Protein AF-A0A1E3VU03-F1 (afdb_monomer_lite)

Structure (mmCIF, N/CA/C/O backbone):
data_AF-A0A1E3VU03-F1
#
_entry.id   AF-A0A1E3VU03-F1
#
loop_
_atom_site.group_PDB
_atom_site.id
_atom_site.type_symbol
_atom_site.label_atom_id
_atom_site.label_alt_id
_atom_site.label_comp_id
_atom_site.label_asym_id
_atom_site.label_entity_id
_atom_site.label_seq_id
_atom_site.pdbx_PDB_ins_code
_atom_site.Cartn_x
_atom_site.Cartn_y
_atom_site.Cartn_z
_atom_site.occupancy
_atom_site.B_iso_or_equiv
_atom_site.auth_seq_id
_atom_site.auth_comp_id
_atom_site.auth_asym_id
_atom_site.auth_atom_id
_atom_site.pdbx_PDB_model_num
ATOM 1 N N . MET A 1 1 ? -10.511 13.274 21.380 1.00 45.38 1 MET A N 1
ATOM 2 C CA . MET A 1 1 ? -10.546 12.119 20.462 1.00 45.38 1 MET A CA 1
ATOM 3 C C . MET A 1 1 ? -11.847 11.368 20.714 1.00 45.38 1 MET A C 1
ATOM 5 O O . MET A 1 1 ? -12.136 11.136 21.886 1.00 45.38 1 MET A O 1
ATOM 9 N N . PRO A 1 2 ? -12.671 11.064 19.697 1.00 55.50 2 PRO A N 1
ATOM 10 C CA . PRO A 1 2 ? -13.785 10.132 19.874 1.00 55.50 2 PRO A CA 1
ATOM 11 C C . PRO A 1 2 ? -13.222 8.778 20.334 1.00 55.50 2 PRO A C 1
ATOM 13 O O . PRO A 1 2 ? -12.265 8.292 19.740 1.00 55.50 2 PRO A O 1
ATOM 16 N N . GLN A 1 3 ? -13.755 8.211 21.420 1.00 69.25 3 GLN A N 1
ATOM 17 C CA . GLN A 1 3 ? -13.267 6.933 21.955 1.00 69.25 3 GLN A CA 1
ATOM 18 C C . GLN A 1 3 ? -13.526 5.824 20.932 1.00 69.25 3 GLN A C 1
ATOM 20 O O . GLN A 1 3 ? -14.671 5.617 20.522 1.00 69.25 3 GLN A O 1
ATOM 25 N N . THR A 1 4 ? -12.481 5.113 20.508 1.00 84.81 4 THR A N 1
ATOM 26 C CA . THR A 1 4 ? -12.649 3.981 19.585 1.00 84.81 4 THR A CA 1
ATOM 27 C C . THR A 1 4 ? -13.286 2.789 20.307 1.00 84.81 4 THR A C 1
ATOM 29 O O . THR A 1 4 ? -13.093 2.607 21.508 1.00 84.81 4 THR A O 1
ATOM 32 N N . TYR A 1 5 ? -14.030 1.924 19.606 1.00 88.44 5 TYR A N 1
ATOM 33 C CA . TYR A 1 5 ? -14.644 0.744 20.244 1.00 88.44 5 TYR A CA 1
ATOM 34 C C . TYR A 1 5 ? -13.603 -0.196 20.873 1.00 88.44 5 TYR A C 1
ATOM 36 O O . TYR A 1 5 ? -13.869 -0.835 21.891 1.00 88.44 5 TYR A O 1
ATOM 44 N N . TYR A 1 6 ? -12.392 -0.222 20.315 1.00 89.50 6 TYR A N 1
ATOM 45 C CA . TYR A 1 6 ? -11.249 -0.941 20.873 1.00 89.50 6 TYR A CA 1
ATOM 46 C C . TYR A 1 6 ? -10.784 -0.338 22.212 1.00 89.50 6 TYR A C 1
ATOM 48 O O . TYR A 1 6 ? -10.562 -1.079 23.168 1.00 89.50 6 TYR A O 1
ATOM 56 N N . GLU A 1 7 ? -10.735 0.993 22.336 1.00 88.31 7 GLU A N 1
ATOM 57 C CA . GLU A 1 7 ? -10.444 1.687 23.603 1.00 88.31 7 GLU A CA 1
ATOM 58 C C . GLU A 1 7 ? -11.543 1.468 24.654 1.00 88.31 7 GLU A C 1
ATOM 60 O O . GLU A 1 7 ? -11.239 1.252 25.831 1.00 88.31 7 GLU A O 1
ATOM 65 N N . VAL A 1 8 ? -12.814 1.446 24.231 1.00 88.38 8 VAL A N 1
ATOM 66 C CA . VAL A 1 8 ? -13.979 1.183 25.101 1.00 88.38 8 VAL A CA 1
ATOM 67 C C . VAL A 1 8 ? -13.984 -0.247 25.652 1.00 88.38 8 VAL A C 1
ATOM 69 O O . VAL A 1 8 ? -14.480 -0.475 26.755 1.00 88.38 8 VAL A O 1
ATOM 72 N N . LEU A 1 9 ? -13.368 -1.206 24.961 1.00 88.19 9 LEU A N 1
ATOM 73 C CA . LEU A 1 9 ? -13.125 -2.560 25.481 1.00 88.19 9 LEU A CA 1
ATOM 74 C C . LEU A 1 9 ? -11.761 -2.714 26.167 1.00 88.19 9 LEU A C 1
ATOM 76 O O . LEU A 1 9 ? -11.595 -3.622 26.974 1.00 88.19 9 LEU A O 1
ATOM 80 N N . GLY A 1 10 ? -10.806 -1.820 25.898 1.00 87.44 10 GLY A N 1
ATOM 81 C CA . GLY A 1 10 ? -9.451 -1.880 26.452 1.00 87.44 10 GLY A CA 1
ATOM 82 C C . GLY A 1 10 ? -8.557 -2.890 25.742 1.00 87.44 10 GLY A C 1
ATOM 83 O O . GLY A 1 10 ? -7.631 -3.420 26.347 1.00 87.44 10 GLY A O 1
ATOM 84 N N . VAL A 1 11 ? -8.851 -3.177 24.475 1.00 89.19 11 VAL A N 1
ATOM 85 C CA . VAL A 1 11 ? -8.140 -4.167 23.662 1.00 89.19 11 VAL A CA 1
ATOM 86 C C . VAL A 1 11 ? -7.419 -3.491 22.500 1.00 89.19 11 VAL A C 1
ATOM 88 O O . VAL A 1 11 ? -7.802 -2.412 22.048 1.00 89.19 11 VAL A O 1
ATOM 91 N N . ALA A 1 12 ? -6.375 -4.132 21.979 1.00 86.38 12 ALA A N 1
ATOM 92 C CA . ALA A 1 12 ? -5.693 -3.650 20.782 1.00 86.38 12 ALA A CA 1
ATOM 93 C C . ALA A 1 12 ? -6.568 -3.828 19.523 1.00 86.38 12 ALA A C 1
ATOM 95 O O . ALA A 1 12 ? -7.362 -4.765 19.434 1.00 86.38 12 ALA A O 1
ATOM 96 N N . LYS A 1 13 ? -6.357 -2.994 18.489 1.00 82.62 13 LYS A N 1
ATOM 97 C CA . LYS A 1 13 ? -7.052 -3.098 17.181 1.00 82.62 13 LYS A CA 1
ATOM 98 C C . LYS A 1 13 ? -6.889 -4.475 16.501 1.00 82.62 13 LYS A C 1
ATOM 100 O O . LYS A 1 13 ? -7.696 -4.843 15.652 1.00 82.62 13 LYS A O 1
ATOM 105 N N . GLY A 1 14 ? -5.872 -5.253 16.888 1.00 82.19 14 GLY A N 1
ATOM 106 C CA . GLY A 1 14 ? -5.600 -6.614 16.404 1.00 82.19 14 GLY A CA 1
ATOM 107 C C . GLY A 1 14 ? -6.130 -7.752 17.287 1.00 82.19 14 GLY A C 1
ATOM 108 O O . GLY A 1 14 ? -5.854 -8.908 16.985 1.00 82.19 14 GLY A O 1
ATOM 109 N N . ALA A 1 15 ? -6.870 -7.455 18.359 1.00 85.44 15 ALA A N 1
ATOM 110 C CA . ALA A 1 15 ? -7.336 -8.466 19.306 1.00 85.44 15 ALA A CA 1
ATOM 111 C C . ALA A 1 15 ? -8.247 -9.515 18.645 1.00 85.44 15 ALA A C 1
ATOM 113 O O . ALA A 1 15 ? -9.056 -9.204 17.756 1.00 85.44 15 ALA A O 1
ATOM 114 N N . GLY A 1 16 ? -8.114 -10.767 19.083 1.00 87.12 16 GLY A N 1
ATOM 115 C CA . GLY A 1 16 ? -8.940 -11.880 18.611 1.00 87.12 16 GLY A CA 1
ATOM 116 C C . GLY A 1 16 ? -10.359 -11.844 19.191 1.00 87.12 16 GLY A C 1
ATOM 117 O O . GLY A 1 16 ? -10.604 -11.231 20.227 1.00 87.12 16 GLY A O 1
ATOM 118 N N . ALA A 1 17 ? -11.309 -12.552 18.571 1.00 86.69 17 ALA A N 1
ATOM 119 C CA . ALA A 1 17 ? -12.699 -12.601 19.052 1.00 86.69 17 ALA A CA 1
ATOM 120 C C . ALA A 1 17 ? -12.820 -13.122 20.502 1.00 86.69 17 ALA A C 1
ATOM 122 O O . ALA A 1 17 ? -13.610 -12.611 21.296 1.00 86.69 17 ALA A O 1
ATOM 123 N N . ALA A 1 18 ? -11.990 -14.104 20.873 1.00 87.06 18 ALA A N 1
ATOM 124 C CA . ALA A 1 18 ? -11.931 -14.629 22.238 1.00 87.06 18 ALA A CA 1
ATOM 125 C C . ALA A 1 18 ? -11.440 -13.580 23.254 1.00 87.06 18 ALA A C 1
ATOM 127 O O . ALA A 1 18 ? -11.963 -13.497 24.364 1.00 87.06 18 ALA A O 1
ATOM 128 N N . GLU A 1 19 ? -10.471 -12.754 22.862 1.00 89.94 19 GLU A N 1
ATOM 129 C CA . GLU A 1 19 ? -9.911 -11.685 23.690 1.00 89.94 19 GLU A CA 1
ATOM 130 C C . GLU A 1 19 ? -10.929 -10.557 23.898 1.00 89.94 19 GLU A C 1
ATOM 132 O O . GLU A 1 19 ? -11.156 -10.132 25.028 1.00 89.94 19 GLU A O 1
ATOM 137 N N . ILE A 1 20 ? -11.643 -10.173 22.835 1.00 90.69 20 ILE A N 1
ATOM 138 C CA . ILE A 1 20 ? -12.744 -9.198 22.875 1.00 90.69 20 ILE A CA 1
ATOM 139 C C . ILE A 1 20 ? -13.859 -9.661 23.827 1.00 90.69 20 ILE A C 1
ATOM 141 O O . ILE A 1 20 ? -14.323 -8.893 24.670 1.00 90.69 20 ILE A O 1
ATOM 145 N N . SER A 1 21 ? -14.263 -10.933 23.741 1.00 88.69 21 SER A N 1
ATOM 146 C CA . SER A 1 21 ? -15.305 -11.499 24.607 1.00 88.69 21 SER A CA 1
ATOM 147 C C . SER A 1 21 ? -14.881 -11.577 26.080 1.00 88.69 21 SER A C 1
ATOM 149 O O . SER A 1 21 ? -15.710 -11.412 26.981 1.00 88.69 21 SER A O 1
ATOM 151 N N . ASN A 1 22 ? -13.600 -11.840 26.347 1.00 91.12 22 ASN A N 1
ATOM 152 C CA . ASN A 1 22 ? -13.063 -11.871 27.706 1.00 91.12 22 ASN A CA 1
ATOM 153 C C . ASN A 1 22 ? -12.960 -10.462 28.306 1.00 91.12 22 ASN A C 1
ATOM 155 O O . ASN A 1 22 ? -13.397 -10.258 29.439 1.00 91.12 22 ASN A O 1
ATOM 159 N N . ALA A 1 23 ? -12.464 -9.489 27.537 1.00 91.38 23 ALA A N 1
ATOM 160 C CA . ALA A 1 23 ? -12.367 -8.091 27.956 1.00 91.38 23 ALA A CA 1
ATOM 161 C C . ALA A 1 23 ? -13.748 -7.483 28.250 1.00 91.38 23 ALA A C 1
ATOM 163 O O . ALA A 1 23 ? -13.937 -6.833 29.279 1.00 91.38 23 ALA A O 1
ATOM 164 N N . TYR A 1 24 ? -14.747 -7.783 27.410 1.00 92.31 24 TYR A N 1
ATOM 165 C CA . TYR A 1 24 ? -16.139 -7.401 27.652 1.00 92.31 24 TYR A CA 1
ATOM 166 C C . TYR A 1 24 ? -16.650 -7.921 29.001 1.00 92.31 24 TYR A C 1
ATOM 168 O O . TYR A 1 24 ? -17.194 -7.158 29.792 1.00 92.31 24 TYR A O 1
ATOM 176 N N . ARG A 1 25 ? -16.434 -9.209 29.302 1.00 90.38 25 ARG A N 1
ATOM 177 C CA . ARG A 1 25 ? -16.886 -9.830 30.559 1.00 90.38 25 ARG A CA 1
ATOM 178 C C . ARG A 1 25 ? -16.219 -9.242 31.801 1.00 90.38 25 ARG A C 1
ATOM 180 O O . ARG A 1 25 ? -16.850 -9.219 32.854 1.00 90.38 25 ARG A O 1
ATOM 187 N N . GLN A 1 26 ? -14.964 -8.810 31.699 1.00 90.00 26 GLN A N 1
ATOM 188 C CA . GLN A 1 26 ? -14.258 -8.146 32.798 1.00 90.00 26 GLN A CA 1
ATOM 189 C C . GLN A 1 26 ? -14.814 -6.737 33.025 1.00 90.00 26 GLN A C 1
ATOM 191 O O . GLN A 1 26 ? -15.322 -6.456 34.108 1.00 90.00 26 GLN A O 1
ATOM 196 N N . ARG A 1 27 ? -14.860 -5.904 31.978 1.00 87.69 27 ARG A N 1
ATOM 197 C CA . ARG A 1 27 ? -15.384 -4.532 32.082 1.00 87.69 27 ARG A CA 1
ATOM 198 C C . ARG A 1 27 ? -16.868 -4.464 32.423 1.00 87.69 27 ARG A C 1
ATOM 200 O O . ARG A 1 27 ? -17.286 -3.555 33.129 1.00 87.69 27 ARG A O 1
ATOM 207 N N . ALA A 1 28 ? -17.671 -5.428 31.979 1.00 87.69 28 ALA A N 1
ATOM 208 C CA . ALA A 1 28 ? -19.096 -5.481 32.298 1.00 87.69 28 ALA A CA 1
ATOM 209 C C . ALA A 1 28 ? -19.354 -5.662 33.802 1.00 87.69 28 ALA A C 1
ATOM 211 O O . ALA A 1 28 ? -20.346 -5.148 34.305 1.00 87.69 28 ALA A O 1
ATOM 212 N N . LYS A 1 29 ? -18.467 -6.364 34.523 1.00 85.62 29 LYS A N 1
ATOM 213 C CA . LYS A 1 29 ? -18.560 -6.520 35.984 1.00 85.62 29 LYS A CA 1
ATOM 214 C C . LYS A 1 29 ? -18.150 -5.254 36.731 1.00 85.62 29 LYS A C 1
ATOM 216 O O . LYS A 1 29 ? -18.650 -5.015 37.821 1.00 85.62 29 LYS A O 1
ATOM 221 N N . GLU A 1 30 ? -17.248 -4.471 36.153 1.00 83.75 30 GLU A N 1
ATOM 222 C CA . GLU A 1 30 ? -16.740 -3.227 36.737 1.00 83.75 30 GLU A CA 1
ATOM 223 C C . GLU A 1 30 ? -17.700 -2.051 36.504 1.00 83.75 30 GLU A C 1
ATOM 225 O O . GLU A 1 30 ? -17.887 -1.225 37.390 1.00 83.75 30 GLU A O 1
ATOM 230 N N . LEU A 1 31 ? -18.341 -1.995 35.331 1.00 84.75 31 LEU A N 1
ATOM 231 C CA . LEU A 1 31 ? -19.214 -0.894 34.902 1.00 84.75 31 LEU A CA 1
ATOM 232 C C . LEU A 1 31 ? -20.711 -1.151 35.138 1.00 84.75 31 LEU A C 1
ATOM 234 O O . LEU A 1 31 ? -21.541 -0.368 34.677 1.00 84.75 31 LEU A O 1
ATOM 238 N N . HIS A 1 32 ? -21.086 -2.242 35.811 1.00 79.19 32 HIS A N 1
ATOM 239 C CA . HIS A 1 32 ? -22.496 -2.571 36.019 1.00 79.19 32 HIS A CA 1
ATOM 240 C C . HIS A 1 32 ? -23.188 -1.503 36.892 1.00 79.19 32 HIS A C 1
ATOM 242 O O . HIS A 1 32 ? -22.645 -1.151 37.941 1.00 79.19 32 HIS A O 1
ATOM 248 N N . PRO A 1 33 ? -24.392 -1.019 36.523 1.00 79.94 33 PRO A N 1
ATOM 249 C CA . PRO A 1 33 ? -25.079 0.071 37.230 1.00 79.94 33 PRO A CA 1
ATOM 250 C C . PRO A 1 33 ? -25.447 -0.253 38.687 1.00 79.94 33 PRO A C 1
ATOM 252 O O . PRO A 1 33 ? -25.676 0.660 39.473 1.00 79.94 33 PRO A O 1
ATOM 255 N N . ASP A 1 34 ? -25.464 -1.536 39.055 1.00 83.81 34 ASP A N 1
ATOM 256 C CA . ASP A 1 34 ? -25.725 -1.979 40.433 1.00 83.81 34 ASP A CA 1
ATOM 2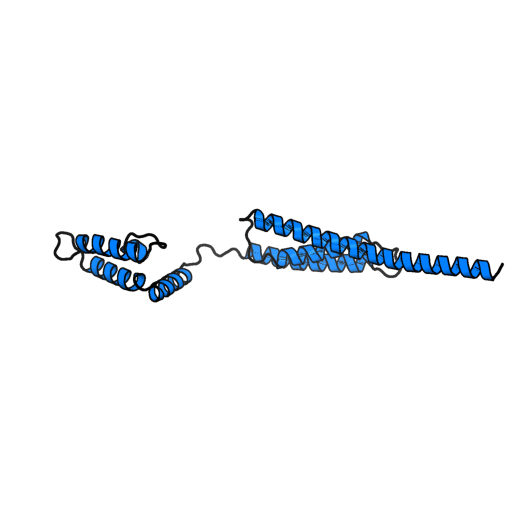57 C C . ASP A 1 34 ? -24.485 -1.920 41.350 1.00 83.81 34 ASP A C 1
ATOM 259 O O . ASP A 1 34 ? -24.609 -2.152 42.553 1.00 83.81 34 ASP A O 1
ATOM 263 N N . LEU A 1 35 ? -23.284 -1.636 40.822 1.00 78.69 35 LEU A N 1
ATOM 264 C CA . LEU A 1 35 ? -22.089 -1.435 41.647 1.00 78.69 35 LEU A CA 1
ATOM 265 C C . LEU A 1 35 ? -21.905 0.044 42.032 1.00 78.69 35 LEU A C 1
ATOM 267 O O . LEU A 1 35 ? -22.182 0.937 41.228 1.00 78.69 35 LEU A O 1
ATOM 271 N N . PRO A 1 36 ? -21.373 0.334 43.237 1.00 63.53 36 PRO A N 1
ATOM 272 C CA . PRO A 1 36 ? -21.035 1.695 43.639 1.00 63.53 36 PRO A CA 1
ATOM 273 C C . PRO A 1 36 ? -19.885 2.224 42.765 1.00 63.53 36 PRO A C 1
ATOM 275 O O . PRO A 1 36 ? -18.733 1.842 42.949 1.00 63.53 36 PRO A O 1
ATOM 278 N N . GLY A 1 37 ? -20.217 3.080 41.792 1.00 68.25 37 GLY A N 1
ATOM 279 C CA . GLY A 1 37 ? -19.295 3.580 40.759 1.00 68.25 37 GLY A CA 1
ATOM 280 C C . GLY A 1 37 ? -19.631 3.133 39.329 1.00 68.25 37 GLY A C 1
ATOM 281 O O . GLY A 1 37 ? -18.927 3.520 38.399 1.00 68.25 37 GLY A O 1
ATOM 282 N N . GLY A 1 38 ? -20.696 2.347 39.146 1.00 69.69 38 GLY A N 1
ATOM 283 C CA . GLY A 1 38 ? -21.206 1.959 37.836 1.00 69.69 38 GLY A CA 1
ATOM 284 C C . GLY A 1 38 ? -21.805 3.137 37.070 1.00 69.69 38 GLY A C 1
ATOM 285 O O . GLY A 1 38 ? -22.536 3.956 37.625 1.00 69.69 38 GLY A O 1
ATOM 286 N N . ASP A 1 39 ? -21.516 3.196 35.774 1.00 79.12 39 ASP A N 1
ATOM 287 C CA . ASP A 1 39 ? -22.062 4.193 34.859 1.00 79.12 39 ASP A CA 1
ATOM 288 C C . ASP A 1 39 ? -22.887 3.490 33.775 1.00 79.12 39 ASP A C 1
ATOM 290 O O . ASP A 1 39 ? -22.369 2.743 32.936 1.00 79.12 39 ASP A O 1
ATOM 294 N N . ALA A 1 40 ? -24.197 3.743 33.792 1.00 82.81 40 ALA A N 1
ATOM 295 C CA . ALA A 1 40 ? -25.132 3.185 32.827 1.00 82.81 40 ALA A CA 1
ATOM 296 C C . ALA A 1 40 ? -24.816 3.622 31.383 1.00 82.81 40 ALA A C 1
ATOM 298 O O . ALA A 1 40 ? -25.099 2.870 30.446 1.00 82.81 40 ALA A O 1
ATOM 299 N N . GLU A 1 41 ? -24.225 4.805 31.174 1.00 84.12 41 GLU A N 1
ATOM 300 C CA . GLU A 1 41 ? -23.799 5.247 29.844 1.00 84.12 41 GLU A CA 1
ATOM 301 C C . GLU A 1 41 ? -22.557 4.494 29.366 1.00 84.12 41 GLU A C 1
ATOM 303 O O . GLU A 1 41 ? -22.535 4.000 28.234 1.00 84.12 41 GLU A O 1
ATOM 308 N N . ALA A 1 42 ? -21.544 4.351 30.223 1.00 83.94 42 ALA A N 1
ATOM 309 C CA . ALA A 1 42 ? -20.351 3.567 29.914 1.00 83.94 42 ALA A CA 1
ATOM 310 C C . ALA A 1 42 ? -20.694 2.102 29.601 1.00 83.94 42 ALA A C 1
ATOM 312 O O . ALA A 1 42 ? -20.159 1.530 28.648 1.00 83.94 42 ALA A O 1
ATOM 313 N N . PHE A 1 43 ? -21.642 1.510 30.333 1.00 87.06 43 PHE A N 1
ATOM 314 C CA . PHE A 1 43 ? -22.113 0.150 30.076 1.00 87.06 43 PHE A CA 1
ATOM 315 C C . PHE A 1 43 ? -22.819 0.012 28.717 1.00 87.06 43 PHE A C 1
ATOM 317 O O . PHE A 1 43 ? -22.594 -0.960 27.991 1.00 87.06 43 PHE A O 1
ATOM 324 N N . LYS A 1 44 ? -23.632 1.002 28.317 1.00 87.88 44 LYS A N 1
ATOM 325 C CA . LYS A 1 44 ? -24.243 1.029 26.975 1.00 87.88 44 LYS A CA 1
ATOM 326 C C . LYS A 1 44 ? -23.183 1.077 25.875 1.00 87.88 44 LYS A C 1
ATOM 328 O O . LYS A 1 44 ? -23.245 0.272 24.948 1.00 87.88 44 LYS A O 1
ATOM 333 N N . ARG A 1 45 ? -22.172 1.943 26.012 1.00 88.19 45 ARG A N 1
ATOM 334 C CA . ARG A 1 45 ? -21.061 2.035 25.045 1.00 88.19 45 ARG A CA 1
ATOM 335 C C . ARG A 1 45 ? -20.255 0.739 24.968 1.00 88.19 45 ARG A C 1
ATOM 337 O O . ARG A 1 45 ? -19.873 0.323 23.878 1.00 88.19 45 ARG A O 1
ATOM 344 N N . LEU A 1 46 ? -20.035 0.071 26.102 1.00 90.25 46 LEU A N 1
ATOM 345 C CA . LEU A 1 46 ? -19.369 -1.232 26.155 1.00 90.25 46 LEU A CA 1
ATOM 346 C C . LEU A 1 46 ? -20.153 -2.307 25.381 1.00 90.25 46 LEU A C 1
ATOM 348 O O . LEU A 1 46 ? -19.562 -3.077 24.622 1.00 90.25 46 LEU A O 1
ATOM 352 N N . ASN A 1 47 ? -21.481 -2.336 25.534 1.00 90.62 47 ASN A N 1
ATOM 353 C CA . ASN A 1 47 ? -22.355 -3.250 24.793 1.00 90.62 47 ASN A CA 1
ATOM 354 C C . ASN A 1 47 ? -22.339 -2.974 23.286 1.00 90.62 47 ASN A C 1
ATOM 356 O O . 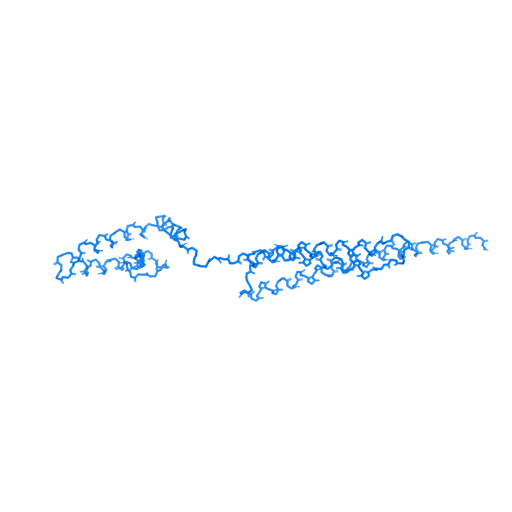ASN A 1 47 ? -22.240 -3.914 22.497 1.00 90.62 47 ASN A O 1
ATOM 360 N N . GLU A 1 48 ? -22.409 -1.705 22.883 1.00 90.19 48 GLU A N 1
ATOM 361 C CA . GLU A 1 48 ? -22.322 -1.305 21.475 1.00 90.19 48 GLU A CA 1
ATOM 362 C C . GLU A 1 48 ? -20.979 -1.716 20.860 1.00 90.19 48 GLU A C 1
ATOM 364 O O . GLU A 1 48 ? -20.955 -2.348 19.801 1.00 90.19 48 GLU A O 1
ATOM 369 N N . ALA A 1 49 ? -19.871 -1.449 21.560 1.00 90.88 49 ALA A N 1
ATOM 370 C CA . ALA A 1 49 ? -18.530 -1.832 21.131 1.00 90.88 49 ALA A CA 1
ATOM 371 C C . ALA A 1 49 ? -18.412 -3.350 20.924 1.00 90.88 49 ALA A C 1
ATOM 373 O O . ALA A 1 49 ? -17.945 -3.805 19.879 1.00 90.88 49 ALA A O 1
ATOM 374 N N . HIS A 1 50 ? -18.890 -4.149 21.882 1.00 92.12 50 HIS A N 1
ATOM 375 C CA . HIS A 1 50 ? -18.885 -5.605 21.758 1.00 92.12 50 HIS A CA 1
ATOM 376 C C . HIS A 1 50 ? -19.788 -6.093 20.613 1.00 92.12 50 HIS A C 1
ATOM 378 O O . HIS A 1 50 ? -19.394 -6.982 19.863 1.00 92.12 50 HIS A O 1
ATOM 384 N N . HIS A 1 51 ? -20.971 -5.502 20.422 1.00 90.75 51 HIS A N 1
ATOM 385 C CA . HIS A 1 51 ? -21.896 -5.898 19.355 1.00 90.75 51 HIS A CA 1
ATOM 386 C C . HIS A 1 51 ? -21.334 -5.649 17.944 1.00 90.75 51 HIS A C 1
ATOM 388 O O . HIS A 1 51 ? -21.608 -6.428 17.027 1.00 90.75 51 HIS A O 1
ATOM 394 N N . VAL A 1 52 ? -20.537 -4.592 17.764 1.00 90.69 52 VAL A N 1
ATOM 395 C CA . VAL A 1 52 ? -19.862 -4.291 16.492 1.00 90.69 52 VAL A CA 1
ATOM 396 C C . VAL A 1 52 ? -18.614 -5.157 16.302 1.00 90.69 52 VAL A C 1
ATOM 398 O O . VAL A 1 52 ? -18.383 -5.650 15.202 1.00 90.69 52 VAL A O 1
ATOM 401 N N . LEU A 1 53 ? -17.823 -5.379 17.356 1.00 89.00 53 LEU A N 1
ATOM 402 C CA . LEU A 1 53 ? -16.522 -6.053 17.253 1.00 89.00 53 LEU A CA 1
ATOM 403 C C . LEU A 1 53 ? -16.580 -7.586 17.348 1.00 89.00 53 LEU A C 1
ATOM 405 O O . LEU A 1 53 ? -15.629 -8.250 16.936 1.00 89.00 53 LEU A O 1
ATOM 409 N N . CYS A 1 54 ? -17.666 -8.157 17.876 1.00 87.81 54 CYS A N 1
ATOM 410 C CA . CYS A 1 54 ? -17.850 -9.608 17.982 1.00 87.81 54 CYS A CA 1
ATOM 411 C C . CYS A 1 54 ? -18.113 -10.269 16.615 1.00 87.81 54 CYS A C 1
ATOM 413 O O . CYS A 1 54 ? -17.666 -11.389 16.371 1.00 87.81 54 CYS A O 1
ATOM 415 N N . ASP A 1 55 ? -18.785 -9.564 15.700 1.00 89.06 55 ASP A N 1
ATOM 416 C CA . ASP A 1 55 ? -19.043 -10.041 14.340 1.00 89.06 55 ASP A CA 1
ATOM 417 C C . ASP A 1 55 ? -17.938 -9.574 13.383 1.00 89.06 55 ASP A C 1
ATOM 419 O O . ASP A 1 55 ? -17.719 -8.378 13.188 1.00 89.06 55 ASP A O 1
ATOM 423 N N . SER A 1 56 ? -17.270 -10.532 12.738 1.00 86.69 56 SER A N 1
ATOM 424 C CA . SER A 1 56 ? -16.221 -10.277 11.744 1.00 86.69 56 SER A CA 1
ATOM 425 C C . SER A 1 56 ? -16.648 -9.334 10.611 1.00 86.69 56 SER A C 1
ATOM 427 O O . SER A 1 56 ? -15.845 -8.510 10.172 1.00 86.69 56 SER A O 1
ATOM 429 N N . TYR A 1 57 ? -17.907 -9.404 10.165 1.00 88.12 57 TYR A N 1
ATOM 430 C CA . TYR A 1 57 ? -18.415 -8.564 9.085 1.00 88.12 57 TYR A CA 1
ATOM 431 C C . TYR A 1 57 ? -18.588 -7.114 9.549 1.00 88.12 57 TYR A C 1
ATOM 433 O O . TYR A 1 57 ? -18.108 -6.181 8.901 1.00 88.12 57 TYR A O 1
ATOM 441 N N . LYS A 1 58 ? -19.211 -6.918 10.716 1.00 89.56 58 LYS A N 1
ATOM 442 C CA . LYS A 1 58 ? -19.418 -5.588 11.310 1.00 89.56 58 LYS A CA 1
ATOM 443 C C . LYS A 1 58 ? -18.099 -4.935 11.714 1.00 89.56 58 LYS A C 1
ATOM 445 O O . LYS A 1 58 ? -17.926 -3.740 11.485 1.00 89.56 58 LYS A O 1
ATOM 450 N N . ARG A 1 59 ? -17.149 -5.720 12.229 1.00 88.94 59 ARG A N 1
ATOM 451 C CA . ARG A 1 59 ? -15.782 -5.269 12.513 1.00 88.94 59 ARG A CA 1
ATOM 452 C C . ARG A 1 59 ? -15.090 -4.768 11.250 1.00 88.94 59 ARG A C 1
ATOM 454 O O . ARG A 1 59 ? -14.528 -3.680 11.267 1.00 88.94 59 ARG A O 1
ATOM 461 N N . GLY A 1 60 ? -15.189 -5.513 10.148 1.00 87.50 60 GLY A N 1
ATOM 462 C CA . GLY A 1 60 ? -14.617 -5.101 8.865 1.00 87.50 60 GLY A CA 1
ATOM 463 C C . GLY A 1 60 ? -15.184 -3.771 8.359 1.00 87.50 60 GLY A C 1
ATOM 464 O O . GLY A 1 60 ? -14.427 -2.910 7.915 1.00 87.50 60 GLY A O 1
ATOM 465 N N . LEU A 1 61 ? -16.502 -3.572 8.476 1.00 87.56 61 LEU A N 1
ATOM 466 C CA . LEU A 1 61 ? -17.151 -2.305 8.120 1.00 87.56 61 LEU A CA 1
ATOM 467 C C . LEU A 1 61 ? -16.709 -1.149 9.024 1.00 87.56 61 LEU A C 1
ATOM 469 O O . LEU A 1 61 ? -16.422 -0.064 8.522 1.00 87.56 61 LEU A O 1
ATOM 473 N N . TYR A 1 62 ? -16.612 -1.382 10.333 1.00 87.12 62 TYR A N 1
ATOM 474 C CA . TYR A 1 62 ? -16.132 -0.384 11.287 1.00 87.12 62 TYR A CA 1
ATOM 475 C C . TYR A 1 62 ? -14.681 0.024 11.011 1.00 87.12 62 TYR A C 1
ATOM 477 O O . TYR A 1 62 ? -14.371 1.215 10.954 1.00 87.12 62 TYR A O 1
ATOM 485 N N . ASP A 1 63 ? -13.797 -0.946 10.779 1.00 86.88 63 ASP A N 1
ATOM 486 C CA . ASP A 1 63 ? -12.390 -0.688 10.474 1.00 86.88 63 ASP A CA 1
ATOM 487 C C . ASP A 1 63 ? -12.238 0.070 9.142 1.00 86.88 63 ASP A C 1
ATOM 489 O O . ASP A 1 63 ? -11.401 0.969 9.029 1.00 86.88 63 ASP A O 1
ATOM 493 N N . LEU A 1 64 ? -13.072 -0.242 8.142 1.00 85.50 64 LEU A N 1
ATOM 494 C CA . LEU A 1 64 ? -13.114 0.486 6.873 1.00 85.50 64 LEU A CA 1
ATOM 495 C C . LEU A 1 64 ? -13.596 1.928 7.065 1.00 85.50 64 LEU A C 1
ATOM 497 O O . LEU A 1 64 ? -12.964 2.855 6.566 1.00 85.50 64 LEU A O 1
ATOM 501 N N . GLN A 1 65 ? -14.687 2.127 7.802 1.00 84.25 65 GLN A N 1
ATOM 502 C CA . GLN A 1 65 ? -15.236 3.454 8.069 1.00 84.25 65 GLN A CA 1
ATOM 503 C C . GLN A 1 65 ? -14.256 4.318 8.873 1.00 84.25 65 GLN A C 1
ATOM 505 O O . GLN A 1 65 ? -14.077 5.491 8.556 1.00 84.25 65 GLN A O 1
ATOM 510 N N . THR A 1 66 ? -13.564 3.723 9.846 1.00 81.56 66 THR A N 1
ATOM 511 C CA . THR A 1 66 ? -12.545 4.409 10.652 1.00 81.56 66 THR A CA 1
ATOM 512 C C . THR A 1 66 ? -11.380 4.883 9.781 1.00 81.56 66 THR A C 1
ATOM 514 O O . THR A 1 66 ? -10.946 6.020 9.922 1.00 81.56 66 THR A O 1
ATOM 517 N N . LYS A 1 67 ? -10.924 4.065 8.821 1.00 79.25 67 LYS A N 1
ATOM 518 C CA . LYS A 1 67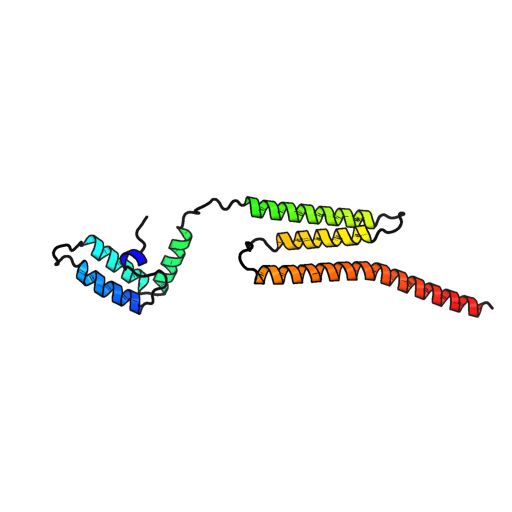 ? -9.891 4.468 7.847 1.00 79.25 67 LYS A CA 1
ATOM 519 C C . LYS A 1 67 ? -10.329 5.603 6.922 1.00 79.25 67 LYS A C 1
ATOM 521 O O . LYS A 1 67 ? -9.491 6.364 6.462 1.00 79.25 67 LYS A O 1
ATOM 526 N N . LEU A 1 68 ? -11.621 5.697 6.609 1.00 76.44 68 LEU A N 1
ATOM 527 C CA . LEU A 1 68 ? -12.163 6.780 5.779 1.00 76.44 68 LEU A CA 1
ATOM 528 C C . LEU A 1 68 ? -12.389 8.074 6.575 1.00 76.44 68 LEU A C 1
ATOM 530 O O . LEU A 1 68 ? -12.461 9.145 5.979 1.00 76.44 68 LEU A O 1
ATOM 534 N N . GLN A 1 69 ? -12.548 7.965 7.897 1.00 67.69 69 GLN A N 1
ATOM 535 C CA . GLN A 1 69 ? -12.805 9.078 8.812 1.00 67.69 69 GLN A CA 1
ATOM 536 C C . GLN A 1 69 ? -11.554 9.623 9.498 1.00 67.69 69 GLN A C 1
ATOM 538 O O . GLN A 1 69 ? -11.666 10.666 10.139 1.00 67.69 69 GLN A O 1
ATOM 543 N N . GLU A 1 70 ? -10.396 8.964 9.377 1.00 64.81 70 GLU A N 1
ATOM 544 C CA . GLU A 1 70 ? -9.117 9.592 9.711 1.00 64.81 70 GLU A CA 1
ATOM 545 C C . GLU A 1 70 ? -9.020 10.892 8.893 1.00 64.81 70 GLU A C 1
ATOM 547 O O . GLU A 1 70 ? -8.974 10.830 7.657 1.00 64.81 70 GLU A O 1
ATOM 552 N N . PRO A 1 71 ? -9.078 12.081 9.537 1.00 56.28 71 PRO A N 1
ATOM 553 C CA . PRO A 1 71 ? -8.756 13.304 8.831 1.00 56.28 71 PRO A CA 1
ATOM 554 C C . PRO A 1 71 ? -7.350 13.113 8.270 1.00 56.28 71 PRO A C 1
ATOM 556 O O . PRO A 1 71 ? -6.513 12.459 8.884 1.00 56.28 71 PRO A O 1
ATOM 559 N N . ALA A 1 72 ? -7.119 13.600 7.056 1.00 58.25 72 ALA A N 1
ATOM 560 C CA . ALA A 1 72 ? -5.794 13.576 6.465 1.00 58.25 72 ALA A CA 1
ATOM 561 C C . ALA A 1 72 ? -4.867 14.447 7.327 1.00 58.25 72 ALA A C 1
ATOM 563 O O . ALA A 1 72 ? -4.751 15.655 7.113 1.00 58.25 72 ALA A O 1
ATOM 564 N N . ASP A 1 73 ? -4.277 13.849 8.355 1.00 57.09 73 ASP A N 1
ATOM 565 C CA . ASP A 1 73 ? -3.205 14.440 9.126 1.00 57.09 73 ASP A CA 1
ATOM 566 C C . ASP A 1 73 ? -2.035 14.580 8.146 1.00 57.09 73 ASP A C 1
ATOM 568 O O . ASP A 1 73 ? -1.485 13.592 7.667 1.00 57.09 73 ASP A O 1
ATOM 572 N N . GLU A 1 74 ? -1.719 15.832 7.827 1.00 52.62 74 GLU A N 1
ATOM 573 C CA . GLU A 1 74 ? -0.908 16.317 6.708 1.00 52.62 74 GLU A CA 1
ATOM 574 C C . GLU A 1 74 ? -1.650 16.414 5.361 1.00 52.62 74 GLU A C 1
ATOM 576 O O . GLU A 1 74 ? -2.081 15.403 4.796 1.00 52.62 74 GLU A O 1
ATOM 581 N N . PRO A 1 75 ? -1.725 17.617 4.740 1.00 49.19 75 PRO A N 1
ATOM 582 C CA . PRO A 1 75 ? -1.862 17.656 3.298 1.00 49.19 75 PRO A CA 1
ATOM 583 C C . PRO A 1 75 ? -0.615 16.956 2.780 1.00 49.19 75 PRO A C 1
ATOM 585 O O . PRO A 1 75 ? 0.465 17.546 2.815 1.00 49.19 75 PRO A O 1
ATOM 588 N N . ALA A 1 76 ? -0.749 15.694 2.359 1.00 54.22 76 ALA A N 1
ATOM 589 C CA . ALA A 1 76 ? 0.282 14.999 1.613 1.00 54.22 76 ALA A CA 1
ATOM 590 C C . ALA A 1 76 ? 0.787 16.014 0.596 1.00 54.22 76 ALA A C 1
ATOM 592 O O . ALA A 1 76 ? 0.027 16.446 -0.279 1.00 54.22 76 ALA A O 1
ATOM 593 N N . SER A 1 77 ? 2.003 16.525 0.805 1.00 59.97 77 SER A N 1
ATOM 594 C CA . SER A 1 77 ? 2.532 17.542 -0.078 1.00 59.97 77 SER A CA 1
ATOM 595 C C . SER A 1 77 ? 2.771 16.806 -1.386 1.00 59.97 77 SER A C 1
ATOM 597 O O . SER A 1 77 ? 3.802 16.183 -1.635 1.00 59.97 77 SER A O 1
ATOM 599 N N . ASN A 1 78 ? 1.759 16.847 -2.252 1.00 63.81 78 ASN A N 1
ATOM 600 C CA . ASN A 1 78 ? 1.815 16.270 -3.584 1.00 63.81 78 ASN A CA 1
ATOM 601 C C . ASN A 1 78 ? 2.946 16.921 -4.385 1.00 63.81 78 ASN A C 1
ATOM 603 O O . ASN A 1 78 ? 3.228 16.473 -5.483 1.00 63.81 78 ASN A O 1
ATOM 607 N N . ALA A 1 79 ? 3.608 17.949 -3.841 1.00 66.38 79 ALA A N 1
ATOM 608 C CA . ALA A 1 79 ? 4.925 18.424 -4.222 1.00 66.38 79 ALA A CA 1
ATOM 609 C C . ALA A 1 79 ? 5.861 17.286 -4.654 1.00 66.38 79 ALA A C 1
ATOM 611 O O . ALA A 1 79 ? 6.378 17.357 -5.759 1.00 66.38 79 ALA A O 1
ATOM 612 N N . GLY A 1 80 ? 6.013 16.202 -3.882 1.00 71.19 80 GLY A N 1
ATOM 613 C CA . GLY A 1 80 ? 6.867 15.075 -4.295 1.00 71.19 80 GLY A CA 1
ATOM 614 C C . GLY A 1 80 ? 6.376 14.367 -5.569 1.00 71.19 80 GLY A C 1
ATOM 615 O O . GLY A 1 80 ? 7.155 14.062 -6.469 1.00 71.19 80 GLY A O 1
ATOM 616 N N . VAL A 1 81 ? 5.060 14.175 -5.688 1.00 72.44 81 VAL A N 1
ATOM 617 C CA . VAL A 1 81 ? 4.420 13.552 -6.860 1.00 72.44 81 VAL A CA 1
ATOM 618 C C . VAL A 1 81 ? 4.528 14.454 -8.092 1.00 72.44 81 VAL A C 1
ATOM 620 O O . VAL A 1 81 ? 4.893 13.993 -9.170 1.00 72.44 81 VAL A O 1
ATOM 623 N N . TRP A 1 82 ? 4.255 15.748 -7.938 1.00 72.12 82 TRP A N 1
ATOM 624 C CA . TRP A 1 82 ? 4.348 16.745 -9.000 1.00 72.12 82 TRP A CA 1
ATOM 625 C C . TRP A 1 82 ? 5.789 16.967 -9.453 1.00 72.12 82 TRP A C 1
ATOM 627 O O . TRP A 1 82 ? 6.019 17.093 -10.652 1.00 72.12 82 TRP A O 1
ATOM 637 N N . VAL A 1 83 ? 6.758 16.935 -8.534 1.00 78.50 83 VAL A N 1
ATOM 638 C CA . VAL A 1 83 ? 8.191 16.966 -8.859 1.00 78.50 83 VAL A CA 1
ATOM 639 C C . VAL A 1 83 ? 8.576 15.745 -9.691 1.00 78.50 83 VAL A C 1
ATOM 641 O O . VAL A 1 83 ? 9.220 15.911 -10.723 1.00 78.50 83 VAL A O 1
ATOM 644 N N . ASN A 1 84 ? 8.128 14.541 -9.326 1.00 74.38 84 ASN A N 1
ATOM 645 C CA . ASN A 1 84 ? 8.428 13.331 -10.098 1.00 74.38 84 ASN A CA 1
ATOM 646 C C . ASN A 1 84 ? 7.767 13.339 -11.480 1.00 74.38 84 ASN A C 1
ATOM 648 O O . ASN A 1 84 ? 8.405 12.959 -12.460 1.00 74.38 84 ASN A O 1
ATOM 652 N N . ILE A 1 85 ? 6.520 13.806 -11.592 1.00 75.38 85 ILE A N 1
ATOM 653 C CA . ILE A 1 85 ? 5.834 13.951 -12.885 1.00 75.38 85 ILE A CA 1
ATOM 654 C C . ILE A 1 85 ? 6.574 14.962 -13.768 1.00 75.38 85 ILE A C 1
ATOM 656 O O . ILE A 1 85 ? 6.879 14.658 -14.920 1.00 75.38 85 ILE A O 1
ATOM 660 N N . LEU A 1 86 ? 6.909 16.137 -13.229 1.00 81.19 86 LEU A N 1
ATOM 661 C CA . LEU A 1 86 ? 7.622 17.177 -13.967 1.00 81.19 86 LEU A CA 1
ATOM 662 C C . LEU A 1 86 ? 9.016 16.699 -14.395 1.00 81.19 86 LEU A C 1
ATOM 664 O O . LEU A 1 86 ? 9.398 16.885 -15.547 1.00 81.19 86 LEU A O 1
ATOM 668 N N . ALA A 1 87 ? 9.743 16.017 -13.506 1.00 78.38 87 ALA A N 1
ATOM 669 C CA . ALA A 1 87 ? 11.039 15.419 -13.807 1.00 78.38 87 ALA A CA 1
ATOM 670 C C . ALA A 1 87 ? 10.937 14.310 -14.867 1.00 78.38 87 ALA A C 1
ATOM 672 O O . ALA A 1 87 ? 11.787 14.238 -15.751 1.00 78.38 87 ALA A O 1
ATOM 673 N N . SER A 1 88 ? 9.881 13.490 -14.839 1.00 73.50 88 SER A N 1
ATOM 674 C CA . SER A 1 88 ? 9.640 12.442 -15.843 1.00 73.50 88 SER A CA 1
ATOM 675 C C . SER A 1 88 ? 9.406 13.037 -17.232 1.00 73.50 88 SER A C 1
ATOM 677 O O . SER A 1 88 ? 10.010 12.596 -18.210 1.00 73.50 88 SER A O 1
ATOM 679 N N . LEU A 1 89 ? 8.570 14.076 -17.313 1.00 80.06 89 LEU A N 1
ATOM 680 C CA . LEU A 1 89 ? 8.282 14.787 -18.559 1.00 80.06 89 LEU A CA 1
ATOM 681 C C . LEU A 1 89 ? 9.514 15.532 -19.083 1.00 80.06 89 LEU A C 1
ATOM 683 O O . LEU A 1 89 ? 9.816 15.448 -20.272 1.00 80.06 89 LEU A O 1
ATOM 687 N N . ALA A 1 90 ? 10.254 16.209 -18.201 1.00 83.81 90 ALA A N 1
ATOM 688 C CA . ALA A 1 90 ? 11.490 16.895 -18.559 1.00 83.81 90 ALA A CA 1
ATOM 689 C C . ALA A 1 90 ? 12.549 15.912 -19.071 1.00 83.81 90 ALA A C 1
ATOM 691 O O . ALA A 1 90 ? 13.161 16.163 -20.103 1.00 83.81 90 ALA A O 1
ATOM 692 N N . SER A 1 91 ? 12.724 14.770 -18.403 1.00 79.00 91 SER A N 1
ATOM 693 C CA . SER A 1 91 ? 13.676 13.731 -18.803 1.00 79.00 91 SER A CA 1
ATOM 694 C C . SER A 1 91 ? 13.303 13.088 -20.142 1.00 79.00 91 SER A C 1
ATOM 696 O O . SER A 1 91 ? 14.166 12.889 -20.995 1.00 79.00 91 SER A O 1
ATOM 698 N N . GLY A 1 92 ? 12.011 12.826 -20.371 1.00 73.56 92 GLY A N 1
ATOM 699 C CA . GLY A 1 92 ? 11.517 12.338 -21.659 1.00 73.56 92 GLY A CA 1
ATOM 700 C C . GLY A 1 92 ? 11.760 13.339 -22.792 1.00 73.56 92 GLY A C 1
ATOM 701 O O . GLY A 1 92 ? 12.302 12.969 -23.832 1.00 73.56 92 GLY A O 1
ATOM 702 N N . ALA A 1 93 ? 11.438 14.618 -22.572 1.00 79.38 93 ALA A N 1
ATOM 703 C CA . ALA A 1 93 ? 11.685 15.682 -23.545 1.00 79.38 93 ALA A CA 1
ATOM 704 C C . ALA A 1 93 ? 13.184 15.852 -23.845 1.00 79.38 93 ALA A C 1
ATOM 706 O O . ALA A 1 93 ? 13.576 15.944 -25.008 1.00 79.38 93 ALA A O 1
ATOM 707 N N . LEU A 1 94 ? 14.030 15.828 -22.811 1.00 78.94 94 LEU A N 1
ATOM 708 C CA . LEU A 1 94 ? 15.485 15.898 -22.946 1.00 78.94 94 LEU A CA 1
ATOM 709 C C . LEU A 1 94 ? 16.031 14.709 -23.748 1.00 78.94 94 LEU A C 1
ATOM 711 O O . LEU A 1 94 ? 16.911 14.875 -24.589 1.00 78.94 94 LEU A O 1
ATOM 715 N N . GLY A 1 95 ? 15.489 13.512 -23.520 1.00 73.25 95 GLY A N 1
ATOM 716 C CA . GLY A 1 95 ? 15.938 12.320 -24.219 1.00 73.25 95 GLY A CA 1
ATOM 717 C C . GLY A 1 95 ? 15.555 12.295 -25.700 1.00 73.25 95 GLY A C 1
ATOM 718 O O . GLY A 1 95 ? 16.385 11.942 -26.536 1.00 73.25 95 GLY A O 1
ATOM 719 N N . VAL A 1 96 ? 14.350 12.763 -26.046 1.00 75.44 96 VAL A N 1
ATOM 720 C CA . VAL A 1 96 ? 13.938 12.956 -27.449 1.00 75.44 96 VAL A CA 1
ATOM 721 C C . VAL A 1 96 ? 14.819 14.002 -28.135 1.00 75.44 96 VAL A C 1
ATOM 723 O O . VAL A 1 96 ? 15.264 13.784 -29.260 1.00 75.44 96 VAL A O 1
ATOM 726 N N . MET A 1 97 ? 15.138 15.103 -27.448 1.00 77.75 97 MET A N 1
ATOM 727 C CA . MET A 1 97 ? 16.048 16.127 -27.971 1.00 77.75 97 MET A CA 1
ATOM 728 C C . MET A 1 97 ? 17.436 15.558 -28.278 1.00 77.75 97 MET A C 1
ATOM 730 O O . MET A 1 97 ? 17.972 15.802 -29.356 1.00 77.75 97 MET A O 1
ATOM 734 N N . PHE A 1 98 ? 18.007 14.768 -27.366 1.00 75.75 98 PHE A N 1
ATOM 735 C CA . PHE A 1 98 ? 19.310 14.134 -27.571 1.00 75.75 98 PHE A CA 1
ATOM 736 C C . PHE A 1 98 ? 19.308 13.088 -28.691 1.00 75.75 98 PHE A C 1
ATOM 738 O O . PHE A 1 98 ? 20.282 12.999 -29.438 1.00 75.75 98 PHE A O 1
ATOM 745 N N . TRP A 1 99 ? 18.210 12.349 -28.861 1.00 68.31 99 TRP A N 1
ATOM 746 C CA . TRP A 1 99 ? 18.056 11.417 -29.976 1.00 68.31 99 TRP A CA 1
ATOM 747 C C . TRP A 1 99 ? 18.046 12.139 -31.332 1.00 68.31 99 TRP A C 1
ATOM 749 O O . TRP A 1 99 ? 18.832 11.789 -32.210 1.00 68.31 99 TRP A O 1
ATOM 759 N N . VAL A 1 100 ? 17.252 13.208 -31.470 1.00 76.12 100 VAL A N 1
ATOM 760 C CA . VAL A 1 100 ? 17.179 14.024 -32.700 1.00 76.12 100 VAL A CA 1
ATOM 761 C C . VAL A 1 100 ? 18.514 14.705 -33.017 1.00 76.12 100 VAL A C 1
ATOM 763 O O . VAL A 1 100 ? 18.892 14.834 -34.178 1.00 76.12 100 VAL A O 1
ATOM 766 N N . TRP A 1 101 ? 19.257 15.142 -31.999 1.00 71.69 101 TRP A N 1
ATOM 767 C CA . TRP A 1 101 ? 20.559 15.785 -32.197 1.00 71.69 101 TRP A CA 1
ATOM 768 C C . TRP A 1 101 ? 21.659 14.802 -32.614 1.00 71.69 101 TRP A C 1
ATOM 770 O O . TRP A 1 101 ? 22.595 15.199 -33.306 1.00 71.69 101 TRP A O 1
ATOM 780 N N . GLY A 1 102 ? 21.540 13.535 -32.208 1.00 66.94 102 GLY A N 1
ATOM 781 C CA . GLY A 1 102 ? 22.441 12.459 -32.619 1.00 66.94 102 GLY A CA 1
ATOM 782 C C . GLY A 1 102 ? 22.216 11.968 -34.054 1.00 66.94 102 GLY A C 1
ATOM 783 O O . GLY A 1 102 ? 23.173 11.501 -34.669 1.00 66.94 102 GLY A O 1
ATOM 784 N N . ASP A 1 103 ? 20.995 12.112 -34.586 1.00 65.31 103 ASP A N 1
ATOM 785 C CA . ASP A 1 103 ? 20.572 11.634 -35.917 1.00 65.31 103 ASP A CA 1
ATOM 786 C C . ASP A 1 103 ? 20.488 12.749 -36.980 1.00 65.31 103 ASP A C 1
ATOM 788 O O . ASP A 1 103 ? 19.707 12.686 -37.929 1.00 65.31 103 ASP A O 1
ATOM 792 N N . LYS A 1 104 ? 21.266 13.830 -36.826 1.00 70.94 104 LYS A N 1
ATOM 793 C CA . LYS A 1 104 ? 21.256 14.923 -37.807 1.00 70.94 104 LYS A CA 1
ATOM 794 C C . LYS A 1 104 ? 21.720 14.432 -39.187 1.00 70.94 104 LYS A C 1
ATOM 796 O O . LYS A 1 104 ? 22.863 13.991 -39.317 1.00 70.94 104 LYS A O 1
ATOM 801 N N . PRO A 1 105 ? 20.900 14.583 -40.243 1.00 53.28 105 PRO A N 1
ATOM 802 C CA . PRO A 1 105 ? 21.308 14.213 -41.590 1.00 53.28 105 PRO A CA 1
ATOM 803 C C . PRO A 1 105 ? 22.395 15.174 -42.091 1.00 53.28 105 PRO A C 1
ATOM 805 O O . PRO A 1 105 ? 22.149 16.369 -42.241 1.00 53.28 105 PRO A O 1
ATOM 808 N N . GLY A 1 106 ? 23.591 14.644 -42.358 1.00 63.03 106 GLY A N 1
ATOM 809 C CA . GLY A 1 106 ? 24.722 15.388 -42.933 1.00 63.03 106 GLY A CA 1
ATOM 810 C C . GLY A 1 106 ? 25.901 15.643 -41.988 1.00 63.03 106 GLY A C 1
ATOM 811 O O . GLY A 1 106 ? 26.982 15.959 -42.478 1.00 63.03 106 GLY A O 1
ATOM 812 N N . ASP A 1 107 ? 25.737 15.432 -40.678 1.00 63.03 107 ASP A N 1
ATOM 813 C CA . ASP A 1 107 ? 26.836 15.454 -39.703 1.00 63.03 107 ASP A CA 1
ATOM 814 C C . ASP A 1 107 ? 27.303 14.015 -39.400 1.00 63.03 107 ASP A C 1
ATOM 816 O O . ASP A 1 107 ? 26.556 13.050 -39.576 1.00 63.03 107 ASP A O 1
ATOM 820 N N . ALA A 1 108 ? 28.548 13.837 -38.941 1.00 61.00 108 ALA A N 1
ATOM 821 C CA . ALA A 1 108 ? 29.018 12.527 -38.493 1.00 61.00 108 ALA A CA 1
ATOM 822 C C . ALA A 1 108 ? 28.149 12.044 -37.318 1.00 61.00 108 ALA A C 1
ATOM 824 O O . ALA A 1 108 ? 28.125 12.686 -36.265 1.00 61.00 108 ALA A O 1
ATOM 825 N N . TYR A 1 109 ? 27.440 10.925 -37.513 1.00 62.53 109 TYR A N 1
ATOM 826 C CA . TYR A 1 109 ? 26.575 10.303 -36.509 1.00 62.53 109 TYR A CA 1
ATOM 827 C C . TYR A 1 109 ? 27.255 10.270 -35.138 1.00 62.53 109 TYR A C 1
ATOM 829 O O . TYR A 1 109 ? 28.339 9.700 -34.976 1.00 62.53 109 TYR A O 1
ATOM 837 N N . ASN A 1 110 ? 26.604 10.864 -34.138 1.00 70.38 110 ASN A N 1
ATOM 838 C CA . ASN A 1 110 ? 27.151 10.944 -32.794 1.00 70.38 110 ASN A CA 1
ATOM 839 C C . ASN A 1 110 ? 26.386 10.007 -31.854 1.00 70.38 110 ASN A C 1
ATOM 841 O O . ASN A 1 110 ? 25.430 10.393 -31.176 1.00 70.38 110 ASN A O 1
ATOM 845 N N . GLY A 1 111 ? 26.848 8.755 -31.801 1.00 66.44 111 GLY A N 1
ATOM 846 C CA . GLY A 1 111 ? 26.247 7.700 -30.981 1.00 66.44 111 GLY A CA 1
ATOM 847 C C . GLY A 1 111 ? 26.209 8.005 -29.478 1.00 66.44 111 GLY A C 1
ATOM 848 O O . GLY A 1 111 ? 25.376 7.441 -28.771 1.00 66.44 111 GLY A O 1
ATOM 849 N N . TYR A 1 112 ? 27.041 8.931 -28.988 1.00 68.94 112 TYR A N 1
ATOM 850 C CA . TYR A 1 112 ? 27.006 9.369 -27.591 1.00 68.94 112 TYR A CA 1
ATOM 851 C C . TYR A 1 112 ? 25.707 10.118 -27.258 1.00 68.94 112 TYR A C 1
ATOM 853 O O . TYR A 1 112 ? 25.094 9.852 -26.225 1.00 68.94 112 TYR A O 1
ATOM 861 N N . PHE A 1 113 ? 25.228 10.994 -28.149 1.00 70.81 113 PHE A N 1
ATOM 862 C CA . PHE A 1 113 ? 23.964 11.709 -27.936 1.00 70.81 113 PHE A CA 1
ATOM 863 C C . PHE A 1 113 ? 22.754 10.778 -28.018 1.00 70.81 113 PHE A C 1
ATOM 865 O O . PHE A 1 113 ? 21.845 10.882 -27.198 1.00 70.81 113 PHE A O 1
ATOM 872 N N . VAL A 1 114 ? 22.777 9.794 -28.918 1.00 71.38 114 VAL A N 1
ATOM 873 C CA . VAL A 1 114 ? 21.719 8.775 -28.992 1.00 71.38 114 VAL A CA 1
ATOM 874 C C . VAL A 1 114 ? 21.660 7.941 -27.708 1.00 71.38 114 VAL A C 1
ATOM 876 O O . VAL A 1 114 ? 20.577 7.730 -27.161 1.00 71.38 114 VAL A O 1
ATOM 879 N N . ALA A 1 115 ? 22.810 7.517 -27.175 1.00 71.62 115 ALA A N 1
ATOM 880 C CA . ALA A 1 115 ? 22.874 6.773 -25.917 1.00 71.62 115 ALA A CA 1
ATOM 881 C C . ALA A 1 115 ? 22.365 7.600 -24.720 1.00 71.62 115 ALA A C 1
ATOM 883 O O . ALA A 1 115 ? 21.568 7.102 -23.924 1.00 71.62 115 ALA A O 1
ATOM 884 N N . LEU A 1 116 ? 22.757 8.877 -24.620 1.00 75.00 116 LEU A N 1
ATOM 885 C CA . LEU A 1 116 ? 22.242 9.794 -23.594 1.00 75.00 116 LEU A CA 1
ATOM 886 C C . LEU A 1 116 ? 20.725 9.999 -23.701 1.00 75.00 116 LEU A C 1
ATOM 888 O O . LEU A 1 116 ? 20.044 10.073 -22.677 1.00 75.00 116 LEU A O 1
ATOM 892 N N . GLY A 1 117 ? 20.195 10.043 -24.926 1.00 75.31 117 GLY A N 1
ATOM 893 C CA . GLY A 1 117 ? 18.764 10.167 -25.180 1.00 75.31 117 GLY A CA 1
ATOM 894 C C . GLY A 1 117 ? 17.956 9.012 -24.590 1.00 75.31 117 GLY A C 1
ATOM 895 O O . GLY A 1 117 ? 16.996 9.226 -23.844 1.00 75.31 117 GLY A O 1
ATOM 896 N N . TRP A 1 118 ? 18.400 7.781 -24.845 1.00 75.12 118 TRP A N 1
ATOM 897 C CA . TRP A 1 118 ? 17.783 6.577 -24.287 1.00 75.12 118 TRP A CA 1
ATOM 898 C C . TRP A 1 118 ? 17.865 6.519 -22.761 1.00 75.12 118 TRP A C 1
ATOM 900 O O . TRP A 1 118 ? 16.869 6.198 -22.113 1.00 75.12 118 TRP A O 1
ATOM 910 N N . VAL A 1 119 ? 19.011 6.876 -22.172 1.00 74.62 119 VAL A N 1
ATOM 911 C CA . VAL A 1 119 ? 19.176 6.916 -20.709 1.00 74.62 119 VAL A CA 1
ATOM 912 C C . VAL A 1 119 ? 18.194 7.902 -20.069 1.00 74.62 119 VAL A C 1
ATOM 914 O O . VAL A 1 119 ? 17.545 7.559 -19.080 1.00 74.62 119 VAL A O 1
ATOM 917 N N . ALA A 1 120 ? 18.019 9.091 -20.650 1.00 75.38 120 ALA A N 1
ATOM 918 C CA . ALA A 1 120 ? 17.077 10.091 -20.149 1.00 75.38 120 ALA A CA 1
ATOM 919 C C . ALA A 1 120 ? 15.607 9.641 -20.281 1.00 75.38 120 ALA A C 1
ATOM 921 O O . ALA A 1 120 ? 14.822 9.805 -19.344 1.00 75.38 120 ALA A O 1
ATOM 922 N N . ILE A 1 121 ? 15.219 9.005 -21.391 1.00 73.31 121 ILE A N 1
ATOM 923 C CA . ILE A 1 121 ? 13.857 8.462 -21.554 1.00 73.31 121 ILE A CA 1
ATOM 924 C C . ILE A 1 121 ? 13.577 7.369 -20.512 1.00 73.31 121 ILE A C 1
ATOM 926 O O . ILE A 1 121 ? 12.545 7.397 -19.841 1.00 73.31 121 ILE A O 1
ATOM 930 N N . LEU A 1 122 ? 14.512 6.435 -20.327 1.00 73.19 122 LEU A N 1
ATOM 931 C CA . LEU A 1 122 ? 14.372 5.328 -19.377 1.00 73.19 122 LEU A CA 1
ATOM 932 C C . LEU A 1 122 ? 14.335 5.813 -17.922 1.00 73.19 122 LEU A C 1
ATOM 934 O O . LEU A 1 122 ? 13.543 5.307 -17.125 1.00 73.19 122 LEU A O 1
ATOM 938 N N . TYR A 1 123 ? 15.134 6.828 -17.588 1.00 74.44 123 TYR A N 1
ATOM 939 C CA . TYR A 1 123 ? 15.096 7.482 -16.282 1.00 74.44 123 TYR A CA 1
ATOM 940 C C . TYR A 1 123 ? 13.738 8.150 -16.015 1.00 74.44 123 TYR A C 1
ATOM 942 O O . TYR A 1 123 ? 13.165 7.978 -14.939 1.00 74.44 123 TYR A O 1
ATOM 950 N N . GLY A 1 124 ? 13.170 8.834 -17.015 1.00 71.69 124 GLY A N 1
ATOM 951 C CA . GLY A 1 124 ? 11.842 9.443 -16.910 1.00 71.69 124 GLY A CA 1
ATOM 952 C C . GLY A 1 124 ? 10.722 8.418 -16.698 1.00 71.69 124 GLY A C 1
ATOM 953 O O . GLY A 1 124 ? 9.854 8.618 -15.853 1.00 71.69 124 GLY A O 1
ATOM 954 N N . ILE A 1 125 ? 10.767 7.279 -17.397 1.00 70.62 125 ILE A N 1
ATOM 955 C CA . ILE A 1 125 ? 9.820 6.168 -17.186 1.00 70.62 125 ILE A CA 1
ATOM 956 C C . ILE A 1 125 ? 9.965 5.597 -15.770 1.00 70.62 125 ILE A C 1
ATOM 958 O O . ILE A 1 125 ? 8.967 5.317 -15.108 1.00 70.62 125 ILE A O 1
ATOM 962 N N . GLY A 1 126 ? 11.200 5.465 -15.287 1.00 67.75 126 GLY A N 1
ATOM 963 C CA . GLY A 1 126 ? 11.499 5.031 -13.928 1.00 67.75 126 GLY A CA 1
ATOM 964 C C . GLY A 1 126 ? 10.842 5.890 -12.853 1.00 67.75 126 GLY A C 1
ATOM 965 O O . GLY A 1 126 ? 10.153 5.374 -11.973 1.00 67.75 126 GLY A O 1
ATOM 966 N N . LEU A 1 127 ? 11.004 7.209 -12.970 1.00 67.56 127 LEU A N 1
ATOM 967 C CA . LEU 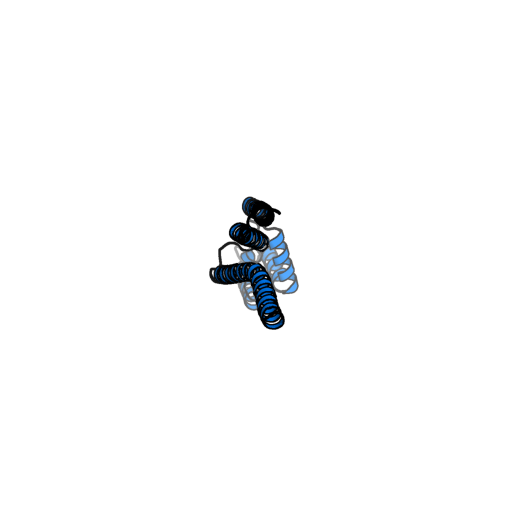A 1 127 ? 10.383 8.185 -12.073 1.00 67.56 127 LEU A CA 1
ATOM 968 C C . LEU A 1 127 ? 8.847 8.159 -12.140 1.00 67.56 127 LEU A C 1
ATOM 970 O O . LEU A 1 127 ? 8.189 8.348 -11.117 1.00 67.56 127 LEU A O 1
ATOM 974 N N . PHE A 1 128 ? 8.270 7.884 -13.312 1.00 62.53 128 PHE A N 1
ATOM 975 C CA . PHE A 1 128 ? 6.820 7.797 -13.498 1.00 62.53 128 PHE A CA 1
ATOM 976 C C . PHE A 1 128 ? 6.209 6.527 -12.887 1.00 62.53 128 PHE A C 1
ATOM 978 O O . PHE A 1 128 ? 5.146 6.580 -12.263 1.00 62.53 128 PHE A O 1
ATOM 985 N N . VAL A 1 129 ? 6.880 5.381 -13.038 1.00 64.81 129 VAL A N 1
ATOM 986 C CA . VAL A 1 129 ? 6.445 4.094 -12.465 1.00 64.81 129 VAL A CA 1
ATOM 987 C C . VAL A 1 129 ? 6.505 4.118 -10.932 1.00 64.81 129 VAL A C 1
ATOM 989 O O . VAL A 1 129 ? 5.750 3.413 -10.262 1.00 64.81 129 VAL A O 1
ATOM 992 N N . ASP A 1 130 ? 7.343 4.975 -10.350 1.00 62.31 130 ASP A N 1
ATOM 993 C CA . ASP A 1 130 ? 7.567 5.073 -8.909 1.00 62.31 130 ASP A CA 1
ATOM 994 C C . ASP A 1 130 ? 6.579 5.990 -8.154 1.00 62.31 130 ASP A C 1
ATOM 996 O O . ASP A 1 130 ? 6.919 6.650 -7.174 1.00 62.31 130 ASP A O 1
ATOM 1000 N N . ARG A 1 131 ? 5.318 6.044 -8.597 1.00 55.03 131 ARG A N 1
ATOM 1001 C CA . ARG A 1 131 ? 4.297 6.963 -8.057 1.00 55.03 131 ARG A CA 1
ATOM 1002 C C . ARG A 1 131 ? 3.914 6.713 -6.586 1.00 55.03 131 ARG A C 1
ATOM 1004 O O . ARG A 1 131 ? 3.329 7.598 -5.968 1.00 55.03 131 ARG A O 1
ATOM 1011 N N . HIS A 1 132 ? 4.211 5.539 -6.021 1.00 49.09 132 HIS A N 1
ATOM 1012 C CA . HIS A 1 132 ? 3.628 5.105 -4.739 1.00 49.09 132 HIS A CA 1
ATOM 1013 C C . HIS A 1 132 ? 4.598 4.556 -3.683 1.00 49.09 132 HIS A C 1
ATOM 1015 O O . HIS A 1 132 ? 4.136 4.171 -2.614 1.00 49.09 132 HIS A O 1
ATOM 1021 N N . ASN A 1 133 ? 5.912 4.526 -3.917 1.00 52.00 133 ASN A N 1
ATOM 1022 C CA . ASN A 1 133 ? 6.839 3.891 -2.974 1.00 52.00 133 ASN A CA 1
ATOM 1023 C C . ASN A 1 133 ? 7.900 4.870 -2.476 1.00 52.00 133 ASN A C 1
ATOM 1025 O O . ASN A 1 133 ? 8.949 5.062 -3.087 1.00 52.00 133 ASN A O 1
ATOM 1029 N N . THR A 1 134 ? 7.632 5.435 -1.303 1.00 54.72 134 THR A N 1
ATOM 1030 C CA . THR A 1 134 ? 8.622 6.093 -0.450 1.00 54.72 134 THR A CA 1
ATOM 1031 C C . THR A 1 134 ? 9.786 5.132 -0.170 1.00 54.72 134 THR A C 1
ATOM 1033 O O . THR A 1 134 ? 9.561 3.934 0.009 1.00 54.72 134 THR A O 1
ATOM 1036 N N . PHE A 1 135 ? 11.015 5.660 -0.093 1.00 54.69 135 PHE A N 1
ATOM 1037 C CA . PHE A 1 135 ? 12.319 4.991 0.118 1.00 54.69 135 PHE A CA 1
ATOM 1038 C C . PHE A 1 135 ? 12.469 4.155 1.418 1.00 54.69 135 PHE A C 1
ATOM 1040 O O . PHE A 1 135 ? 13.563 4.003 1.951 1.00 54.69 135 PHE A O 1
ATOM 1047 N N . SER A 1 136 ? 11.385 3.613 1.961 1.00 57.59 136 SER A N 1
ATOM 1048 C CA . SER A 1 136 ? 11.330 2.924 3.251 1.00 57.59 136 SER A CA 1
ATOM 1049 C C . SER A 1 136 ? 11.927 1.512 3.231 1.00 57.59 136 SER A C 1
ATOM 1051 O O . SER A 1 136 ? 12.389 1.041 4.265 1.00 57.59 136 SER A O 1
ATOM 1053 N N . ASN A 1 137 ? 11.953 0.832 2.075 1.00 61.97 137 ASN A N 1
ATOM 1054 C CA . ASN A 1 137 ? 12.365 -0.573 1.978 1.00 61.97 137 ASN A CA 1
ATOM 1055 C C . ASN A 1 137 ? 13.615 -0.770 1.096 1.00 61.97 137 ASN A C 1
ATOM 1057 O O . ASN A 1 137 ? 13.513 -0.674 -0.132 1.00 61.97 137 ASN A O 1
ATOM 1061 N N . PRO A 1 138 ? 14.777 -1.153 1.667 1.00 63.66 138 PRO A N 1
ATOM 1062 C CA . PRO A 1 138 ? 16.034 -1.279 0.918 1.00 63.66 138 PRO A CA 1
ATOM 1063 C C . PRO A 1 138 ? 15.996 -2.374 -0.162 1.00 63.66 138 PRO A C 1
ATOM 1065 O O . PRO A 1 138 ? 16.620 -2.239 -1.213 1.00 63.66 138 PRO A O 1
ATOM 1068 N N . LEU A 1 139 ? 15.207 -3.433 0.044 1.00 64.94 139 LEU A N 1
ATOM 1069 C CA . LEU A 1 139 ? 15.005 -4.521 -0.923 1.00 64.94 139 LEU A CA 1
ATOM 1070 C C . LEU A 1 139 ? 14.280 -4.067 -2.201 1.00 64.94 139 LEU A C 1
ATOM 1072 O O . LEU A 1 139 ? 14.574 -4.559 -3.291 1.00 64.94 139 LEU A O 1
ATOM 1076 N N . ILE A 1 140 ? 13.341 -3.125 -2.082 1.00 63.59 140 ILE A N 1
ATOM 1077 C CA . ILE A 1 140 ? 12.607 -2.571 -3.229 1.00 63.59 140 ILE A CA 1
ATOM 1078 C C . ILE A 1 140 ? 13.534 -1.651 -4.029 1.00 63.59 140 ILE A C 1
ATOM 1080 O O . ILE A 1 140 ? 13.583 -1.743 -5.255 1.00 63.59 140 ILE A O 1
ATOM 1084 N N . THR A 1 141 ? 14.342 -0.843 -3.340 1.00 63.00 141 THR A N 1
ATOM 1085 C CA . THR A 1 141 ? 15.376 -0.001 -3.955 1.00 63.00 141 THR A CA 1
ATOM 1086 C C . THR A 1 141 ? 16.412 -0.835 -4.710 1.00 63.00 141 THR A C 1
ATOM 1088 O O . THR A 1 141 ? 16.730 -0.526 -5.856 1.00 63.00 141 THR A O 1
ATOM 1091 N N . ALA A 1 142 ? 16.880 -1.946 -4.132 1.00 65.88 142 ALA A N 1
ATOM 1092 C CA . ALA A 1 142 ? 17.826 -2.846 -4.792 1.00 65.88 142 ALA A CA 1
ATOM 1093 C C . ALA A 1 142 ? 17.258 -3.442 -6.093 1.00 65.88 142 ALA A C 1
ATOM 1095 O O . ALA A 1 142 ? 17.925 -3.423 -7.128 1.00 65.88 142 ALA A O 1
ATOM 1096 N N . LYS A 1 143 ? 15.996 -3.899 -6.082 1.00 61.53 143 LYS A N 1
ATOM 1097 C CA . LYS A 1 143 ? 15.321 -4.387 -7.298 1.00 61.53 143 LYS A CA 1
ATOM 1098 C C . LYS A 1 1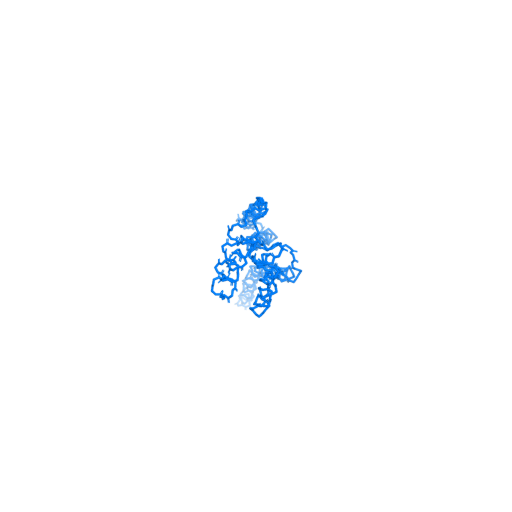43 ? 15.229 -3.310 -8.386 1.00 61.53 143 LYS A C 1
ATOM 1100 O O . LYS A 1 143 ? 15.377 -3.629 -9.560 1.00 61.53 143 LYS A O 1
ATOM 1105 N N . ARG A 1 144 ? 15.038 -2.040 -8.015 1.00 61.62 144 ARG A N 1
ATOM 1106 C CA . ARG A 1 144 ? 14.978 -0.911 -8.964 1.00 61.62 144 ARG A CA 1
ATOM 1107 C C . ARG A 1 144 ? 16.314 -0.615 -9.615 1.00 61.62 144 ARG A C 1
ATOM 1109 O O . ARG A 1 144 ? 16.365 -0.452 -10.827 1.00 61.62 144 ARG A O 1
ATOM 1116 N N . VAL A 1 145 ? 17.388 -0.599 -8.829 1.00 64.44 145 VAL A N 1
ATOM 1117 C CA . VAL A 1 145 ? 18.746 -0.412 -9.357 1.00 64.44 145 VAL A CA 1
ATOM 1118 C C . VAL A 1 145 ? 19.071 -1.504 -10.376 1.00 64.44 145 VAL A C 1
ATOM 1120 O O . VAL A 1 145 ? 19.569 -1.196 -11.453 1.00 64.44 145 VAL A O 1
ATOM 1123 N N . ILE A 1 146 ? 18.699 -2.757 -10.097 1.00 70.31 146 ILE A N 1
ATOM 1124 C CA . ILE A 1 146 ? 18.879 -3.870 -11.042 1.00 70.31 146 ILE A CA 1
ATOM 1125 C C . ILE A 1 146 ? 18.091 -3.631 -12.338 1.00 70.31 146 ILE A C 1
ATOM 1127 O O . ILE A 1 146 ? 18.640 -3.785 -13.425 1.00 70.31 146 ILE A O 1
ATOM 1131 N N . VAL A 1 147 ? 16.825 -3.215 -12.244 1.00 65.50 147 VAL A N 1
ATOM 1132 C CA . VAL A 1 147 ? 15.992 -2.925 -13.422 1.00 65.50 147 VAL A CA 1
ATOM 1133 C C . VAL A 1 147 ? 16.564 -1.765 -14.246 1.00 65.50 147 VAL A C 1
ATOM 1135 O O . VAL A 1 147 ? 16.629 -1.870 -15.468 1.00 65.50 147 VAL A O 1
ATOM 1138 N N . TYR A 1 148 ? 17.051 -0.695 -13.613 1.00 64.62 148 TYR A N 1
ATOM 1139 C CA . TYR A 1 148 ? 17.692 0.416 -14.324 1.00 64.62 148 TYR A CA 1
ATOM 1140 C C . TYR A 1 148 ? 19.004 0.018 -14.995 1.00 64.62 148 TYR A C 1
ATOM 1142 O O . TYR A 1 148 ? 19.250 0.429 -16.127 1.00 64.62 148 TYR A O 1
ATOM 1150 N N . LEU A 1 149 ? 19.817 -0.819 -14.348 1.00 67.06 149 LEU A N 1
ATOM 1151 C CA . LEU A 1 149 ? 21.032 -1.363 -14.951 1.00 67.0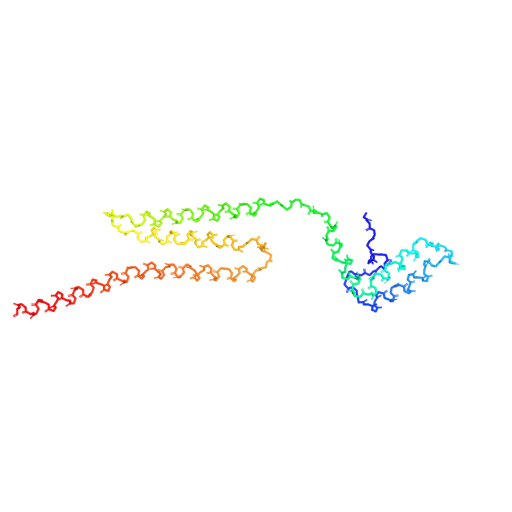6 149 LEU A CA 1
ATOM 1152 C C . LEU A 1 149 ? 20.718 -2.243 -16.168 1.00 67.06 149 LEU A C 1
ATOM 1154 O O . LEU A 1 149 ? 21.411 -2.148 -17.178 1.00 67.06 149 LEU A O 1
ATOM 1158 N N . LEU A 1 150 ? 19.650 -3.046 -16.111 1.00 69.00 150 LEU A N 1
ATOM 1159 C CA . LEU A 1 150 ? 19.189 -3.839 -17.253 1.00 69.00 150 LEU A CA 1
ATOM 1160 C C . LEU A 1 150 ? 18.701 -2.950 -18.401 1.00 69.00 150 LEU A C 1
ATOM 1162 O O . LEU A 1 150 ? 19.088 -3.170 -19.545 1.00 69.00 150 LEU A O 1
ATOM 1166 N N . TYR A 1 151 ? 17.912 -1.914 -18.113 1.00 64.69 151 TYR A N 1
ATOM 1167 C CA . TYR A 1 151 ? 17.471 -0.957 -19.129 1.00 64.69 151 TYR A CA 1
ATOM 1168 C C . TYR A 1 151 ? 18.638 -0.188 -19.760 1.00 64.69 151 TYR A C 1
ATOM 1170 O O . TYR A 1 151 ? 18.667 -0.022 -20.978 1.00 64.69 151 TYR A O 1
ATOM 1178 N N . ALA A 1 152 ? 19.630 0.222 -18.966 1.00 62.47 152 ALA A N 1
ATOM 1179 C CA . ALA A 1 152 ? 20.848 0.853 -19.469 1.00 62.47 152 ALA A CA 1
ATOM 1180 C C . ALA A 1 152 ? 21.664 -0.105 -20.355 1.00 62.47 152 ALA A C 1
ATOM 1182 O O . ALA A 1 152 ? 22.131 0.296 -21.418 1.00 62.47 152 ALA A O 1
ATOM 1183 N N . ALA A 1 153 ? 21.782 -1.379 -19.967 1.00 64.06 153 ALA A N 1
ATOM 1184 C CA . ALA A 1 153 ? 22.455 -2.401 -20.767 1.00 64.06 153 ALA A CA 1
ATOM 1185 C C . ALA A 1 153 ? 21.727 -2.675 -22.094 1.00 64.06 153 ALA A C 1
ATOM 1187 O O . ALA A 1 153 ? 22.376 -2.803 -23.130 1.00 64.06 153 ALA A O 1
ATOM 1188 N N . ILE A 1 154 ? 20.389 -2.706 -22.088 1.00 64.81 154 ILE A N 1
ATOM 1189 C CA . ILE A 1 154 ? 19.571 -2.853 -23.302 1.00 64.81 154 ILE A CA 1
ATOM 1190 C C . ILE A 1 154 ? 19.727 -1.625 -24.207 1.00 64.81 154 ILE A C 1
ATOM 1192 O O . ILE A 1 154 ? 19.955 -1.784 -25.403 1.00 64.81 154 ILE A O 1
ATOM 1196 N N . GLY A 1 155 ? 19.674 -0.408 -23.657 1.00 56.81 155 GLY A N 1
ATOM 1197 C CA . GLY A 1 155 ? 19.909 0.820 -24.423 1.00 56.81 155 GLY A CA 1
ATOM 1198 C C . GLY A 1 155 ? 21.304 0.853 -25.057 1.00 56.81 155 GLY A C 1
ATOM 1199 O O . GLY A 1 155 ? 21.444 1.184 -26.235 1.00 56.81 155 GLY A O 1
ATOM 1200 N N . LEU A 1 156 ? 22.328 0.416 -24.316 1.00 63.91 156 LEU A N 1
ATOM 1201 C CA . LEU A 1 156 ? 23.688 0.289 -24.835 1.00 63.91 156 LEU A CA 1
ATOM 1202 C C . LEU A 1 156 ? 23.765 -0.769 -25.948 1.00 63.91 156 LEU A C 1
ATOM 1204 O O . LEU A 1 156 ? 24.324 -0.500 -27.009 1.00 63.91 156 LEU A O 1
ATOM 1208 N N . ALA A 1 157 ? 23.139 -1.933 -25.768 1.00 60.25 157 ALA A N 1
ATOM 1209 C CA . ALA A 1 157 ? 23.097 -2.990 -26.776 1.00 60.25 157 ALA A CA 1
ATOM 1210 C C . ALA A 1 157 ? 22.370 -2.556 -28.064 1.00 60.25 157 ALA A C 1
ATOM 1212 O O . ALA A 1 157 ? 22.842 -2.859 -29.162 1.00 60.25 157 ALA A O 1
ATOM 1213 N N . ILE A 1 158 ? 21.270 -1.803 -27.951 1.00 58.44 158 ILE A N 1
ATOM 1214 C CA . ILE A 1 158 ? 20.550 -1.212 -29.093 1.00 58.44 158 ILE A CA 1
ATOM 1215 C C . ILE A 1 158 ? 21.446 -0.197 -29.814 1.00 58.44 158 ILE A C 1
ATOM 1217 O O . ILE A 1 158 ? 21.569 -0.232 -31.037 1.00 58.44 158 ILE A O 1
ATOM 1221 N N . SER A 1 159 ? 22.154 0.657 -29.069 1.00 57.94 159 SER A N 1
ATOM 1222 C CA . SER A 1 159 ? 23.089 1.619 -29.668 1.00 57.94 159 SER A CA 1
ATOM 1223 C C . SER A 1 159 ? 24.256 0.937 -30.402 1.00 57.94 159 SER A C 1
ATOM 1225 O O . SER A 1 159 ? 24.667 1.389 -31.471 1.00 57.94 159 SER A O 1
ATOM 1227 N N . MET A 1 160 ? 24.738 -0.202 -29.888 1.00 58.28 160 MET A N 1
ATOM 1228 C CA . MET A 1 160 ? 25.771 -1.007 -30.541 1.00 58.28 160 MET A CA 1
ATOM 1229 C C . MET A 1 160 ? 25.255 -1.787 -31.756 1.00 58.28 160 MET A C 1
ATOM 1231 O O . MET A 1 160 ? 26.031 -2.045 -32.671 1.00 58.28 160 MET A O 1
ATOM 1235 N N . SER A 1 161 ? 23.970 -2.144 -31.817 1.00 61.72 161 SER A N 1
ATOM 1236 C CA . SER A 1 161 ? 23.404 -2.890 -32.952 1.00 61.72 161 SER A CA 1
ATOM 1237 C C . SER A 1 161 ? 23.099 -2.007 -34.166 1.00 61.72 161 SER A C 1
ATOM 1239 O O . SER A 1 161 ? 23.187 -2.499 -35.288 1.00 61.72 161 SER A O 1
ATOM 1241 N N . VAL A 1 162 ? 22.882 -0.698 -33.991 1.00 56.97 162 VAL A N 1
ATOM 1242 C CA . VAL A 1 162 ? 22.850 0.260 -35.119 1.00 56.97 162 VAL A CA 1
ATOM 1243 C C . VAL A 1 162 ? 24.241 0.394 -35.766 1.00 56.97 162 VAL A C 1
ATOM 1245 O O . VAL A 1 162 ? 24.361 0.415 -36.989 1.00 56.97 162 VAL A O 1
ATOM 1248 N N . LEU A 1 163 ? 25.312 0.361 -34.963 1.00 53.72 163 LEU A N 1
ATOM 1249 C CA . LEU A 1 163 ? 26.698 0.260 -35.447 1.00 53.72 163 LEU A CA 1
ATOM 1250 C C . LEU A 1 163 ? 27.024 -1.126 -36.032 1.00 53.72 163 LEU A C 1
ATOM 1252 O O . LEU A 1 163 ? 27.734 -1.225 -37.031 1.00 53.72 163 LEU A O 1
ATOM 1256 N N . GLY A 1 164 ? 26.479 -2.194 -35.446 1.00 52.47 164 GLY A N 1
ATOM 1257 C CA . GLY A 1 164 ? 26.666 -3.573 -35.901 1.00 52.47 164 GLY A CA 1
ATOM 1258 C C . GLY A 1 164 ? 26.025 -3.857 -37.260 1.00 52.47 164 GLY A C 1
ATOM 1259 O O . GLY A 1 164 ? 26.647 -4.501 -38.100 1.00 52.47 164 GLY A O 1
ATOM 1260 N N . ALA A 1 165 ? 24.825 -3.330 -37.520 1.00 53.78 165 ALA A N 1
ATOM 1261 C CA . ALA A 1 165 ? 24.173 -3.437 -38.824 1.00 53.78 165 ALA A CA 1
ATOM 1262 C C . ALA A 1 165 ? 24.961 -2.689 -39.916 1.00 53.78 165 ALA A C 1
ATOM 1264 O O . ALA A 1 165 ? 25.162 -3.226 -41.003 1.00 53.78 165 ALA A O 1
ATOM 1265 N N . ALA A 1 166 ? 25.486 -1.497 -39.611 1.00 54.06 166 ALA A N 1
ATOM 1266 C CA . ALA A 1 166 ? 26.336 -0.738 -40.530 1.00 54.06 166 ALA A CA 1
ATOM 1267 C C . ALA A 1 166 ? 27.673 -1.448 -40.821 1.00 54.06 166 ALA A C 1
ATOM 1269 O O . ALA A 1 166 ? 28.099 -1.511 -41.974 1.00 54.06 166 ALA A O 1
ATOM 1270 N N . LEU A 1 167 ? 28.306 -2.049 -39.805 1.00 58.03 167 LEU A N 1
ATOM 1271 C CA . LEU A 1 167 ? 29.522 -2.860 -39.958 1.00 58.03 167 LEU A CA 1
ATOM 1272 C C . LEU A 1 167 ? 29.275 -4.158 -40.736 1.00 58.03 167 LEU A C 1
ATOM 1274 O O . LEU A 1 167 ? 30.119 -4.541 -41.538 1.00 58.03 167 LEU A O 1
ATOM 1278 N N . ALA A 1 168 ? 28.127 -4.814 -40.552 1.00 51.84 168 ALA A N 1
ATOM 1279 C CA . ALA A 1 168 ? 27.755 -6.006 -41.315 1.00 51.84 168 ALA A CA 1
ATOM 1280 C C . ALA A 1 168 ? 27.489 -5.682 -42.795 1.00 51.84 168 ALA A C 1
ATOM 1282 O O . ALA A 1 168 ? 27.916 -6.431 -43.673 1.00 51.84 168 ALA A O 1
ATOM 1283 N N . ILE A 1 169 ? 26.851 -4.541 -43.085 1.00 63.78 169 ILE A N 1
ATOM 1284 C CA . ILE A 1 169 ? 26.658 -4.046 -44.456 1.00 63.78 169 ILE A CA 1
ATOM 1285 C C . ILE A 1 169 ? 28.008 -3.671 -45.083 1.00 63.78 169 ILE A C 1
ATOM 1287 O O . ILE A 1 169 ? 28.273 -4.058 -46.216 1.00 63.78 169 ILE A O 1
ATOM 1291 N N . LEU A 1 170 ? 28.898 -2.997 -44.347 1.00 61.75 170 LEU A N 1
ATOM 1292 C CA . LEU A 1 170 ? 30.253 -2.675 -44.812 1.00 61.75 170 LEU A CA 1
ATOM 1293 C C . LEU A 1 170 ? 31.110 -3.926 -45.044 1.00 61.75 170 LEU A C 1
ATOM 1295 O O . LEU A 1 170 ? 31.797 -4.002 -46.057 1.00 61.75 170 LEU A O 1
ATOM 1299 N N . ALA A 1 171 ? 31.043 -4.923 -44.161 1.00 55.00 171 ALA A N 1
ATOM 1300 C CA . ALA A 1 171 ? 31.732 -6.200 -44.336 1.00 55.00 171 ALA A CA 1
ATOM 1301 C C . ALA A 1 171 ? 31.172 -6.988 -45.531 1.00 55.00 171 ALA A C 1
ATOM 1303 O O . ALA A 1 171 ? 31.941 -7.573 -46.291 1.00 55.00 171 ALA A O 1
ATOM 1304 N N . GLY A 1 172 ? 29.852 -6.954 -45.743 1.00 57.50 172 GLY A N 1
ATOM 1305 C CA . GLY A 1 172 ? 29.200 -7.535 -46.917 1.00 57.50 172 GLY A CA 1
ATOM 1306 C C . GLY A 1 172 ? 29.599 -6.840 -48.222 1.00 57.50 172 GLY A C 1
ATOM 1307 O O . GLY A 1 172 ? 29.936 -7.512 -49.194 1.00 57.50 172 GLY A O 1
ATOM 1308 N N . LEU A 1 173 ? 29.642 -5.504 -48.238 1.00 69.44 173 LEU A N 1
ATOM 1309 C CA . LEU A 1 173 ? 30.106 -4.711 -49.382 1.00 69.44 173 LEU A CA 1
ATOM 1310 C C . LEU A 1 173 ? 31.601 -4.916 -49.656 1.00 69.44 173 LEU A C 1
ATOM 1312 O O . LEU A 1 173 ? 32.001 -4.996 -50.813 1.00 69.44 173 LEU A O 1
ATOM 1316 N N . PHE A 1 174 ? 32.420 -5.055 -48.612 1.00 66.19 174 PHE A N 1
ATOM 1317 C CA . PHE A 1 174 ? 33.844 -5.359 -48.734 1.00 66.19 174 PHE A CA 1
ATOM 1318 C C . PHE A 1 174 ? 34.078 -6.770 -49.288 1.00 66.19 174 PHE A C 1
ATOM 1320 O O . PHE A 1 174 ? 34.872 -6.943 -50.208 1.00 66.19 174 PHE A O 1
ATOM 1327 N N . ALA A 1 175 ? 33.334 -7.770 -48.808 1.00 55.38 175 ALA A N 1
ATOM 1328 C CA . ALA A 1 175 ? 33.379 -9.127 -49.348 1.00 55.38 175 ALA A CA 1
ATOM 1329 C C . ALA A 1 175 ? 32.927 -9.175 -50.819 1.00 55.38 175 ALA A C 1
ATOM 1331 O O . ALA A 1 175 ? 33.560 -9.846 -51.634 1.00 55.38 175 ALA A O 1
ATOM 1332 N N . LEU A 1 176 ? 31.886 -8.416 -51.179 1.00 62.03 176 LEU A N 1
ATOM 1333 C CA . LEU A 1 176 ? 31.426 -8.274 -52.562 1.00 62.03 176 LEU A CA 1
ATOM 1334 C C . LEU A 1 176 ? 32.487 -7.594 -53.443 1.00 62.03 176 LEU A C 1
ATOM 1336 O O . LEU A 1 176 ? 32.733 -8.041 -54.559 1.00 62.03 176 LEU A O 1
ATOM 1340 N N . ALA A 1 177 ? 33.154 -6.552 -52.940 1.00 61.66 177 ALA A N 1
ATOM 1341 C CA . ALA A 1 177 ? 34.232 -5.863 -53.647 1.00 61.66 177 ALA A CA 1
ATOM 1342 C C . ALA A 1 177 ? 35.459 -6.767 -53.858 1.00 61.66 177 ALA A C 1
ATOM 1344 O O . ALA A 1 177 ? 36.010 -6.796 -54.955 1.00 61.66 177 ALA A O 1
ATOM 1345 N N . CYS A 1 178 ? 35.852 -7.553 -52.849 1.00 57.69 178 CYS A N 1
ATOM 1346 C CA . CYS A 1 178 ? 36.915 -8.552 -52.979 1.00 57.69 178 CYS A CA 1
ATOM 1347 C C . CYS A 1 178 ? 36.557 -9.653 -53.988 1.00 57.69 178 CYS A C 1
ATOM 1349 O O . CYS A 1 178 ? 37.413 -10.069 -54.766 1.00 57.69 178 CYS A O 1
ATOM 1351 N N . TRP A 1 179 ? 35.299 -10.102 -54.007 1.00 61.84 179 TRP A N 1
ATOM 1352 C CA . TRP A 1 179 ? 34.821 -11.090 -54.973 1.00 61.84 179 TRP A CA 1
ATOM 1353 C C . TRP A 1 179 ? 34.809 -10.542 -56.407 1.00 61.84 179 TRP A C 1
ATOM 1355 O O . TRP A 1 179 ? 35.290 -11.206 -57.319 1.00 61.84 179 TRP A O 1
ATOM 1365 N N . LEU A 1 180 ? 34.339 -9.305 -56.604 1.00 62.44 180 LEU A N 1
ATOM 1366 C CA . LEU A 1 180 ? 34.354 -8.633 -57.907 1.00 62.44 180 LEU A CA 1
ATOM 1367 C C . LEU A 1 180 ? 35.780 -8.361 -58.406 1.00 62.44 180 LEU A C 1
ATOM 1369 O O . LEU A 1 180 ? 36.042 -8.512 -59.594 1.00 62.44 180 LEU A O 1
ATOM 1373 N N . PHE A 1 181 ? 36.713 -8.010 -57.517 1.00 56.25 181 PHE A N 1
ATOM 1374 C CA . PHE A 1 181 ? 38.122 -7.806 -57.864 1.00 56.25 181 PHE A CA 1
ATOM 1375 C C . PHE A 1 181 ? 38.788 -9.090 -58.386 1.00 56.25 181 PHE A C 1
ATOM 1377 O O . PHE A 1 181 ? 39.522 -9.034 -59.367 1.00 56.25 181 PHE A O 1
ATOM 1384 N N . TRP A 1 182 ? 38.475 -10.244 -57.788 1.00 61.12 182 TRP A N 1
ATOM 1385 C CA . TRP A 1 182 ? 38.951 -11.560 -58.240 1.00 61.12 182 TRP A CA 1
ATOM 1386 C C . TRP A 1 182 ? 38.303 -12.036 -59.552 1.00 61.12 182 TRP A C 1
ATOM 1388 O O . TRP A 1 182 ? 38.804 -12.940 -60.203 1.00 61.12 182 TRP A O 1
ATOM 1398 N N . LEU A 1 183 ? 37.169 -11.451 -59.943 1.00 46.75 183 LEU A N 1
ATOM 1399 C CA . LEU A 1 183 ? 36.464 -11.781 -61.186 1.00 46.75 183 LEU A CA 1
ATOM 1400 C C . LEU A 1 183 ? 36.970 -10.957 -62.384 1.00 46.75 183 LEU A C 1
ATOM 1402 O O . LEU A 1 183 ? 36.722 -11.320 -63.532 1.00 46.75 183 LEU A O 1
ATOM 1406 N N . VAL A 1 184 ? 37.647 -9.836 -62.117 1.00 62.94 184 VAL A N 1
ATOM 1407 C CA . VAL A 1 184 ? 38.146 -8.884 -63.126 1.00 62.94 184 VAL A CA 1
ATOM 1408 C C . VAL A 1 184 ? 39.644 -9.074 -63.433 1.00 62.94 184 VAL A C 1
ATOM 1410 O O . VAL A 1 184 ? 40.089 -8.632 -64.492 1.00 62.94 184 VAL A O 1
ATOM 1413 N N . PHE A 1 185 ? 40.405 -9.751 -62.565 1.00 43.84 185 PHE A N 1
ATOM 1414 C CA . PHE A 1 185 ? 41.830 -10.085 -62.731 1.00 43.84 185 PHE A CA 1
ATOM 1415 C C . PHE A 1 185 ? 42.060 -11.592 -62.647 1.00 43.84 185 PHE A C 1
ATOM 1417 O O . PHE A 1 185 ? 42.895 -12.094 -63.433 1.00 43.84 185 PHE A O 1
#

Organism: NCBI:txid1774969

pLDDT: mean 72.18, std 12.59, range [43.84, 92.31]

Sequence (185 aa):
MPQTYYEVLGVAKGAGAAEISNAYRQRAKELHPDLPGGDAEAFKRLNEAHHVLCDSYKRGLYDLQTKLQEPADEPASNAGVWVNILASLASGALGVMFWVWGDKPGDAYNGYFVALGWVAILYGIGLFVDRHNTFSNPLITAKRVIVYLLYAAIGLAISMSVLGAALAILAGLFALACWLFWLVF

Foldseek 3Di:
DPQALCNLLVHDLPDDLVRSVVSLVVVCVVQPPPDPVHDPVSNVSSVVSNVQCNDPVSSVVSVVVVVVPPDPPDPPCCVLVVVLLVQLVVLQVQLVVLCCVQPDPPDDRDLVSNLSSQLSNLVSVLSVVPNDDDPPDVVVVVVSVVVSVVSSVVSVVVSVVVVVVVVVVVVVVVVVVVVVVVVVD

Secondary structure (DSSP, 8-state):
-PPPHHHHHT--TT--HHHHHHHHHHHHHHS-TTSTT--HHHHHHHHHHHHHHSSHHHHHHHHHHHHHHS--SS---THHHHHHHHHHHHHHHHHHHHHHHHT-TTS---HHHHHHHHHHHHHHHHHHHTTT--TT-HHHHHHHHHHHHHHHHHHHHHHHHHHHHHHHHHHHHHHHHHHHHHHH-

Radius of gyration: 33.98 Å; chains: 1; bounding box: 68×33×107 Å

InterPro domains:
  IPR001623 DnaJ domain [PF00226] (4-63)
  IPR001623 DnaJ domain [PR00625] (6-24)
  IPR001623 DnaJ domain [PR00625] (38-58)
  IPR001623 DnaJ domain [PS50076] (4-66)
  IPR001623 DnaJ domain [SM00271] (3-58)
  IPR001623 DnaJ domain [cd06257] (4-55)
  IPR036869 Chaperone J-domain superfamily [G3DSA:1.10.287.110] (2-82)
  IPR036869 Chaperone J-domain superfamily [SSF46565] (4-81)
  IPR052763 DnaJ Homolog Subfamily C Member 4 [PTHR44825] (2-78)